Protein AF-0000000083419609 (afdb_homodimer)

pLDDT: mean 78.76, std 19.59, range [23.9, 95.77]

Foldseek 3Di:
DPDCPPPCPPPQDADDPVDQQQAQAALPRRGGDDPPPPWDKAFCPPDCVNQVLCCVQVVDHDDDDPRHYGIHTPVVVVVSVVRSVVVVVVVVVVVVVVVVVVVVVVVVVVVVVVVVVVVVVVVVVVVVVVVVVVVVVVVVVVPPPPDDDPPPPPPDDD/DPDPPPPCPPPQDQDDPVDQQQAQAALPRRGGDDPPPPWDKAFCPPDCVNQVLCCVQVVDHDDDDPRHYRIHTPVVVVVSVVRSVVVVVVVVVVVVVVVVVVVVVVVVVVVVVVVVVVVVVVVVVVVVVVVVVVVVVVVVVVPVPPPDPPPPPPPPDD

Radius of gyration: 49.43 Å; Cα contacts (8 Å, |Δi|>4): 259; chains: 2; bounding box: 40×229×121 Å

Sequence (316 aa):
MSEKEGSRTRRVSFVNSKDFDLTDCCRICKCRATAENGIKLRPLFNGRRLTRIIANTVHIEIKDIQGLPRFLCEKCLNILKTFSIFQVDFRRSEEDFKMTIEARRTSQMDALIEFSSAIEMEKQRENDQKSAALVTNFLKKSKKTKSKPKLQNRELSKMSEKEGSRTRRVSFVNSKDFDLTDCCRICKCRATAENGIKLRPLFNGRRLTRIIANTVHIEIKDIQGLPRFLCEKCLNILKTFSIFQVDFRRSEEDFKMTIEARRTSQMDALIEFSSAIEMEKQRENDQKSAALVTNFLKKSKKTKSKPKLQNRELSK

Structure (mmCIF, N/CA/C/O backbone):
data_AF-0000000083419609-model_v1
#
loop_
_entity.id
_entity.type
_entity.pdbx_description
1 polymer 'ZAD domain-containing protein'
#
loop_
_atom_site.group_PDB
_atom_site.id
_atom_site.type_symbol
_atom_site.label_atom_id
_atom_site.label_alt_id
_atom_site.label_comp_id
_atom_site.label_asym_id
_atom_site.label_entity_id
_atom_site.label_seq_id
_atom_site.pdbx_PDB_ins_code
_atom_site.Cartn_x
_atom_site.Cartn_y
_atom_site.Cartn_z
_atom_site.occupancy
_atom_site.B_iso_or_equiv
_atom_site.auth_seq_id
_atom_site.auth_comp_id
_atom_site.auth_asym_id
_atom_site.auth_atom_id
_atom_site.pdbx_PDB_model_num
ATOM 1 N N . MET A 1 1 ? 2.735 24.125 -37.999 1 24.21 1 MET A N 1
ATOM 2 C CA . MET A 1 1 ? 2.701 24.713 -36.662 1 24.21 1 MET A CA 1
ATOM 3 C C . MET A 1 1 ? 2.042 23.764 -35.667 1 24.21 1 MET A C 1
ATOM 5 O O . MET A 1 1 ? 0.826 23.566 -35.703 1 24.21 1 MET A O 1
ATOM 9 N N . SER A 1 2 ? 2.625 22.628 -35.43 1 32.73 2 SER A N 1
ATOM 10 C CA . SER A 1 2 ? 2.234 21.487 -34.609 1 32.73 2 SER A CA 1
ATOM 11 C C . SER A 1 2 ? 1.944 21.912 -33.173 1 32.73 2 SER A C 1
ATOM 13 O O . SER A 1 2 ? 2.794 22.516 -32.515 1 32.73 2 SER A O 1
ATOM 15 N N . GLU A 1 3 ? 0.675 22.25 -32.791 1 32.47 3 GLU A N 1
ATOM 16 C CA . GLU A 1 3 ? 0.153 22.801 -31.545 1 32.47 3 GLU A CA 1
ATOM 17 C C . GLU A 1 3 ? 0.516 21.917 -30.355 1 32.47 3 GLU A C 1
ATOM 19 O O . GLU A 1 3 ? 0.296 20.705 -30.386 1 32.47 3 GLU A O 1
ATOM 24 N N . LYS A 1 4 ? 1.617 22.246 -29.505 1 32.78 4 LYS A N 1
ATOM 25 C CA . LYS A 1 4 ? 2.107 21.91 -28.172 1 32.78 4 LYS A CA 1
ATOM 26 C C . LYS A 1 4 ? 0.957 21.798 -27.175 1 32.78 4 LYS A C 1
ATOM 28 O O . LYS A 1 4 ? 0.455 22.811 -26.682 1 32.78 4 LYS A O 1
ATOM 33 N N . GLU A 1 5 ? -0.029 21.035 -27.434 1 31.4 5 GLU A N 1
ATOM 34 C CA . GLU A 1 5 ? -0.99 20.845 -26.352 1 31.4 5 GLU A CA 1
ATOM 35 C C . GLU A 1 5 ? -0.282 20.56 -25.03 1 31.4 5 GLU A C 1
ATOM 37 O O . GLU A 1 5 ? 0.221 19.455 -24.814 1 31.4 5 GLU A O 1
ATOM 42 N N . GLY A 1 6 ? 0.629 21.457 -24.56 1 29.81 6 GLY A N 1
ATOM 43 C CA . GLY A 1 6 ? 1.2 21.429 -23.223 1 29.81 6 GLY A CA 1
ATOM 44 C C . GLY A 1 6 ? 0.187 21.084 -22.148 1 29.81 6 GLY A C 1
ATOM 45 O O . GLY A 1 6 ? -0.825 21.772 -21.997 1 29.81 6 GLY A O 1
ATOM 46 N N . SER A 1 7 ? -0.052 19.829 -21.845 1 30.38 7 SER A N 1
ATOM 47 C CA . SER A 1 7 ? -0.784 19.415 -20.652 1 30.38 7 SER A CA 1
ATOM 48 C C . SER A 1 7 ? -0.439 20.297 -19.458 1 30.38 7 SER A C 1
ATOM 50 O O . SER A 1 7 ? 0.711 20.327 -19.013 1 30.38 7 SER A O 1
ATOM 52 N N . ARG A 1 8 ? -0.942 21.46 -19.257 1 32.1 8 ARG A N 1
ATOM 53 C CA . ARG A 1 8 ? -0.852 22.341 -18.097 1 32.1 8 ARG A CA 1
ATOM 54 C C . ARG A 1 8 ? -1.01 21.556 -16.799 1 32.1 8 ARG A C 1
ATOM 56 O O . ARG A 1 8 ? -2.114 21.128 -16.457 1 32.1 8 ARG A O 1
ATOM 63 N N . THR A 1 9 ? -0.124 20.673 -16.407 1 36.12 9 THR A N 1
ATOM 64 C CA . THR A 1 9 ? -0.123 20.162 -15.04 1 36.12 9 THR A CA 1
ATOM 65 C C . THR A 1 9 ? -0.367 21.29 -14.042 1 36.12 9 THR A C 1
ATOM 67 O O . THR A 1 9 ? 0.388 22.263 -13.999 1 36.12 9 THR A O 1
ATOM 70 N N . ARG A 1 10 ? -1.61 21.678 -13.918 1 40.5 10 ARG A N 1
ATOM 71 C CA . ARG A 1 10 ? -1.992 22.634 -12.884 1 40.5 10 ARG A CA 1
ATOM 72 C C . ARG A 1 10 ? -1.152 22.444 -11.626 1 40.5 10 ARG A C 1
ATOM 74 O O . ARG A 1 10 ? -1.018 21.325 -11.125 1 40.5 10 ARG A O 1
ATOM 81 N N . ARG A 1 11 ? -0.281 23.338 -11.425 1 42.1 11 ARG A N 1
ATOM 82 C CA . ARG A 1 11 ? 0.633 23.359 -10.287 1 42.1 11 ARG A CA 1
ATOM 83 C C . ARG A 1 11 ? -0.114 23.113 -8.98 1 42.1 11 ARG A C 1
ATOM 85 O O . ARG A 1 11 ? -0.949 23.924 -8.575 1 42.1 11 ARG A O 1
ATOM 92 N N . VAL A 1 12 ? -0.428 21.984 -8.603 1 46.88 12 VAL A N 1
ATOM 93 C CA . VAL A 1 12 ? -0.908 21.68 -7.259 1 46.88 12 VAL A CA 1
ATOM 94 C C . VAL A 1 12 ? -0.07 22.434 -6.229 1 46.88 12 VAL A C 1
ATOM 96 O O . VAL A 1 12 ? 1.16 22.339 -6.231 1 46.88 12 VAL A O 1
ATOM 99 N N . SER A 1 13 ? -0.566 23.643 -5.834 1 53.81 13 SER A N 1
ATOM 100 C CA . SER A 1 13 ? 0.146 24.352 -4.775 1 53.81 13 SER A CA 1
ATOM 101 C C . SER A 1 13 ? 0.229 23.51 -3.506 1 53.81 13 SER A C 1
ATOM 103 O O . SER A 1 13 ? -0.757 22.893 -3.098 1 53.81 13 SER A O 1
ATOM 105 N N . PHE A 1 14 ? 1.357 23.101 -3.119 1 58.97 14 PHE A N 1
ATOM 106 C CA . PHE A 1 14 ? 1.583 22.436 -1.841 1 58.97 14 PHE A CA 1
ATOM 107 C C . PHE A 1 14 ? 1.64 23.451 -0.706 1 58.97 14 PHE A C 1
ATOM 109 O O . PHE A 1 14 ? 2.137 24.565 -0.886 1 58.97 14 PHE A O 1
ATOM 116 N N . VAL A 1 15 ? 0.739 23.357 0.321 1 55.53 15 VAL A N 1
ATOM 117 C CA . VAL A 1 15 ? 0.568 24.288 1.431 1 55.53 15 VAL A CA 1
ATOM 118 C C . VAL A 1 15 ? 1.9 24.482 2.153 1 55.53 15 VAL A C 1
ATOM 120 O O . VAL A 1 15 ? 2.648 23.523 2.357 1 55.53 15 VAL A O 1
ATOM 123 N N . ASN A 1 16 ? 2.4 25.701 2.087 1 55.12 16 ASN A N 1
ATOM 124 C CA . ASN A 1 16 ? 3.53 26.093 2.923 1 55.12 16 ASN A CA 1
ATOM 125 C C . ASN A 1 16 ? 3.167 26.068 4.405 1 55.12 16 ASN A C 1
ATOM 127 O O . ASN A 1 16 ? 2.02 26.329 4.772 1 55.12 16 ASN A O 1
ATOM 131 N N . SER A 1 17 ? 3.921 25.338 5.275 1 53.86 17 SER A N 1
ATOM 132 C CA . SER A 1 17 ? 3.786 25.13 6.713 1 53.86 17 SER A CA 1
ATOM 133 C C . SER A 1 17 ? 3.363 26.413 7.42 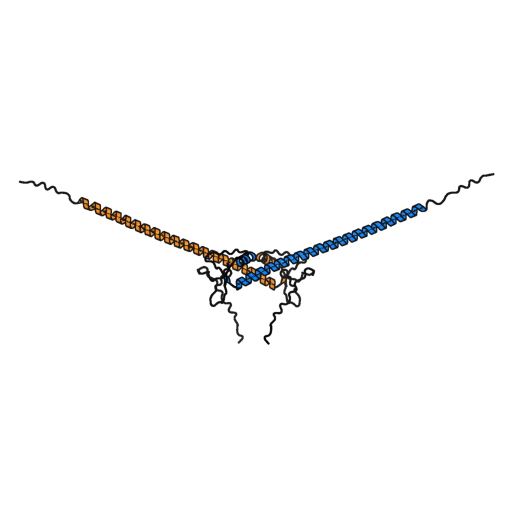1 53.86 17 SER A C 1
ATOM 135 O O . SER A 1 17 ? 2.845 26.369 8.538 1 53.86 17 SER A O 1
ATOM 137 N N . LYS A 1 18 ? 3.673 27.541 6.824 1 55.31 18 LYS A N 1
ATOM 138 C CA . LYS A 1 18 ? 3.375 28.767 7.559 1 55.31 18 LYS A CA 1
ATOM 139 C C . LYS A 1 18 ? 1.915 29.173 7.383 1 55.31 18 LYS A C 1
ATOM 141 O O . LYS A 1 18 ? 1.428 30.075 8.068 1 55.31 18 LYS A O 1
ATOM 146 N N . ASP A 1 19 ? 1.333 28.591 6.315 1 56.88 19 ASP A N 1
ATOM 147 C CA . ASP A 1 19 ? -0.023 29.03 5.999 1 56.88 19 ASP A CA 1
ATOM 148 C C . ASP A 1 19 ? -1.055 28.263 6.824 1 56.88 19 ASP A C 1
ATOM 150 O O . ASP A 1 19 ? -0.989 27.036 6.925 1 56.88 19 ASP A O 1
ATOM 154 N N . PHE A 1 20 ? -1.733 28.937 7.69 1 55.69 20 PHE A N 1
ATOM 155 C CA . PHE A 1 20 ? -2.616 28.59 8.798 1 55.69 20 PHE A CA 1
ATOM 156 C C . PHE A 1 20 ? -3.832 27.818 8.3 1 55.69 20 PHE A C 1
ATOM 158 O O . PHE A 1 20 ? -4.384 26.987 9.023 1 55.69 20 PHE A O 1
ATOM 165 N N . ASP A 1 21 ? -4.327 28.1 7.043 1 68.04 21 ASP A N 1
ATOM 166 C CA . ASP A 1 21 ? -5.63 27.465 6.869 1 68.04 21 ASP A CA 1
ATOM 167 C C . ASP A 1 21 ? -5.507 26.17 6.071 1 68.04 21 ASP A C 1
ATOM 169 O O . ASP A 1 21 ? -5.473 26.194 4.839 1 68.04 21 ASP A O 1
ATOM 173 N N . LEU A 1 22 ? -5.197 25.192 6.774 1 79.13 22 LEU A N 1
ATOM 174 C CA . LEU A 1 22 ? -5.023 23.856 6.214 1 79.13 22 LEU A CA 1
ATOM 175 C C . LEU A 1 22 ? -6.372 23.205 5.93 1 79.13 22 LEU A C 1
ATOM 177 O O . LEU A 1 22 ? -6.435 22.025 5.578 1 79.13 22 LEU A O 1
ATOM 181 N N . THR A 1 23 ? -7.4 24.03 5.941 1 76.36 23 THR A N 1
ATOM 182 C CA . THR A 1 23 ? -8.738 23.45 5.939 1 76.36 23 THR A CA 1
ATOM 183 C C . THR A 1 23 ? -9.156 23.058 4.525 1 76.36 23 THR A C 1
ATOM 185 O O . THR A 1 23 ? -10.073 22.255 4.343 1 76.36 23 THR A O 1
ATOM 188 N N . ASP A 1 24 ? -8.471 23.562 3.499 1 85.17 24 ASP A N 1
ATOM 189 C CA . ASP A 1 24 ? -8.881 23.255 2.132 1 85.17 24 ASP A CA 1
ATOM 190 C C . ASP A 1 24 ? -7.786 22.495 1.387 1 85.17 24 ASP A C 1
ATOM 192 O O . ASP A 1 24 ? -7.566 22.723 0.196 1 85.17 24 ASP A O 1
ATOM 196 N N . CYS A 1 25 ? -7.168 21.752 2.132 1 91.24 25 CYS A N 1
ATOM 197 C CA . CYS A 1 25 ? -6.06 21 1.553 1 91.24 25 CYS A CA 1
ATOM 198 C C . CYS A 1 25 ? -6.286 19.499 1.696 1 91.24 25 CYS A C 1
ATOM 200 O O . CYS A 1 25 ? -7.055 19.062 2.553 1 91.24 25 CYS A O 1
ATOM 202 N N . CYS A 1 26 ? -5.676 18.828 0.847 1 94.67 26 CYS A N 1
ATOM 203 C CA . CYS A 1 26 ? -5.68 17.373 0.937 1 94.67 26 CYS A CA 1
ATOM 204 C C . CYS A 1 26 ? -4.734 16.891 2.031 1 94.67 26 CYS A C 1
ATOM 206 O O . CYS A 1 26 ? -3.579 17.316 2.09 1 94.67 26 CYS A O 1
ATOM 208 N N . ARG A 1 27 ? -5.166 15.953 2.86 1 93.62 27 ARG A N 1
ATOM 209 C CA . ARG A 1 27 ? -4.405 15.411 3.981 1 93.62 27 ARG A CA 1
ATOM 210 C C . ARG A 1 27 ? -3.183 14.64 3.492 1 93.62 27 ARG A C 1
ATOM 212 O O . ARG A 1 27 ? -2.169 14.568 4.189 1 93.62 27 ARG A O 1
ATOM 219 N N . ILE A 1 28 ? -3.212 14.172 2.258 1 93.99 28 ILE A N 1
ATOM 220 C CA . ILE A 1 28 ? -2.191 13.249 1.772 1 93.99 28 ILE A CA 1
ATOM 221 C C . ILE A 1 28 ? -1.159 14.012 0.945 1 93.99 28 ILE A C 1
ATOM 223 O O . ILE A 1 28 ? 0.039 13.958 1.233 1 93.99 28 ILE A O 1
ATOM 227 N N . CYS A 1 29 ? -1.632 14.716 -0.021 1 92.83 29 CYS A N 1
ATOM 228 C CA . CYS A 1 29 ? -0.686 15.312 -0.958 1 92.83 29 CYS A CA 1
ATOM 229 C C . CYS A 1 29 ? -0.49 16.795 -0.666 1 92.83 29 CYS A C 1
ATOM 231 O O . CYS A 1 29 ? 0.321 17.458 -1.315 1 92.83 29 CYS A O 1
ATOM 233 N N . LYS A 1 30 ? -1.265 17.388 0.138 1 91.6 30 LYS A N 1
ATOM 234 C CA . LYS A 1 30 ? -1.146 18.765 0.606 1 91.6 30 LYS A CA 1
ATOM 235 C C . LYS A 1 30 ? -1.556 19.754 -0.482 1 91.6 30 LYS A C 1
ATOM 237 O O . LYS A 1 30 ? -1.257 20.946 -0.39 1 91.6 30 LYS A O 1
ATOM 242 N N . CYS A 1 31 ? -2.191 19.194 -1.508 1 90.83 31 CYS A N 1
ATOM 243 C CA . CYS A 1 31 ? -2.666 20.119 -2.53 1 90.83 31 CYS A CA 1
ATOM 244 C C . CYS A 1 31 ? -3.82 20.965 -2.005 1 90.83 31 CYS A C 1
ATOM 246 O O . CYS A 1 31 ? -4.626 20.493 -1.201 1 90.83 31 CYS A O 1
ATOM 248 N N . ARG A 1 32 ? -3.849 22.137 -2.488 1 89.5 32 ARG A N 1
ATOM 249 C CA . ARG A 1 32 ? -4.92 23.045 -2.09 1 89.5 32 ARG A CA 1
ATOM 250 C C . ARG A 1 32 ? -5.993 23.132 -3.17 1 89.5 32 ARG A C 1
ATOM 252 O O . ARG A 1 32 ? -5.68 23.292 -4.352 1 89.5 32 ARG A O 1
ATOM 259 N N . ALA A 1 33 ? -7.166 22.904 -2.707 1 88.72 33 ALA A N 1
ATOM 260 C CA . ALA A 1 33 ? -8.283 23.078 -3.633 1 88.72 33 ALA A CA 1
ATOM 261 C C . ALA A 1 33 ? -8.639 24.553 -3.792 1 88.72 33 ALA A C 1
ATOM 263 O O . ALA A 1 33 ? -8.779 25.275 -2.802 1 88.72 33 ALA A O 1
ATOM 264 N N . THR A 1 34 ? -8.584 24.973 -4.983 1 84.06 34 THR A N 1
ATOM 265 C CA . THR A 1 34 ? -9.017 26.328 -5.303 1 84.06 34 THR A CA 1
ATOM 266 C C . THR A 1 34 ? -10.159 26.306 -6.314 1 84.06 34 THR A C 1
ATOM 268 O O . THR A 1 34 ? -10.445 25.267 -6.913 1 84.06 34 THR A O 1
ATOM 271 N N . ALA A 1 35 ? -10.916 27.378 -6.356 1 81.96 35 ALA A N 1
ATOM 272 C CA . ALA A 1 35 ? -11.996 27.49 -7.333 1 81.96 35 ALA A CA 1
ATOM 273 C C . ALA A 1 35 ? -11.477 27.268 -8.751 1 81.96 35 ALA A C 1
ATOM 275 O O . ALA A 1 35 ? -12.193 26.739 -9.604 1 81.96 35 ALA A O 1
ATOM 276 N N . GLU A 1 36 ? -10.206 27.436 -9.1 1 87.23 36 GLU A N 1
ATOM 277 C CA . GLU A 1 36 ? -9.638 27.462 -10.444 1 87.23 36 GLU A CA 1
ATOM 278 C C . GLU A 1 36 ? -9.06 26.102 -10.825 1 87.23 36 GLU A C 1
ATOM 280 O O . GLU A 1 36 ? -9.082 25.718 -11.996 1 87.23 36 GLU A O 1
ATOM 285 N N . ASN A 1 37 ? -8.578 25.345 -9.833 1 86.12 37 ASN A N 1
ATOM 286 C CA . ASN A 1 37 ? -7.815 24.159 -10.209 1 86.12 37 ASN A CA 1
ATOM 287 C C . ASN A 1 37 ? -8.714 22.934 -10.346 1 86.12 37 ASN A C 1
ATOM 289 O O . ASN A 1 37 ? -8.279 21.892 -10.838 1 86.12 37 ASN A O 1
ATOM 293 N N . GLY A 1 38 ? -9.991 23.086 -9.882 1 87.85 38 GLY A N 1
ATOM 294 C CA . GLY A 1 38 ? -10.955 22.018 -10.098 1 87.85 38 GLY A CA 1
ATOM 295 C C . GLY A 1 38 ? -10.718 20.812 -9.209 1 87.85 38 GLY A C 1
ATOM 296 O O . GLY A 1 38 ? -11.258 19.733 -9.461 1 87.85 38 GLY A O 1
ATOM 297 N N . ILE A 1 39 ? -9.895 21.011 -8.283 1 90.69 39 ILE A N 1
ATOM 298 C CA . ILE A 1 39 ? -9.636 19.908 -7.364 1 90.69 39 ILE A CA 1
ATOM 299 C C . ILE A 1 39 ? -10.854 19.683 -6.471 1 90.69 39 ILE A C 1
ATOM 301 O O . ILE A 1 39 ? -11.371 20.626 -5.867 1 90.69 39 ILE A O 1
ATOM 305 N N . LYS A 1 40 ? -11.3 18.455 -6.515 1 93.76 40 LYS A N 1
ATOM 306 C CA . LYS A 1 40 ? -12.42 18.07 -5.661 1 93.76 40 LYS A CA 1
ATOM 307 C C . LYS A 1 40 ? -11.929 17.414 -4.373 1 93.76 40 LYS A C 1
ATOM 309 O O . LYS A 1 40 ? -11.103 16.499 -4.412 1 93.76 40 LYS A O 1
ATOM 314 N N . LEU A 1 41 ? -12.423 17.925 -3.279 1 94.05 41 LEU A N 1
ATOM 315 C CA . LEU A 1 41 ? -12.053 17.397 -1.97 1 94.05 41 LEU A CA 1
ATOM 316 C C . LEU A 1 41 ? -13.171 16.534 -1.396 1 94.05 41 LEU A C 1
ATOM 318 O O . LEU A 1 41 ? -14.35 16.87 -1.527 1 94.05 41 LEU A O 1
ATOM 322 N N . ARG A 1 42 ? -12.745 15.395 -0.845 1 94.14 42 ARG A N 1
ATOM 323 C CA . ARG A 1 42 ? -13.665 14.469 -0.192 1 94.14 42 ARG A CA 1
ATOM 324 C C . ARG A 1 42 ? -13.411 14.413 1.31 1 94.14 42 ARG A C 1
ATOM 326 O O . ARG A 1 42 ? -12.26 14.398 1.751 1 94.14 42 ARG A O 1
ATOM 333 N N . PRO A 1 43 ? -14.504 14.399 2.071 1 94.52 43 PRO A N 1
ATOM 334 C CA . PRO A 1 43 ? -14.307 14.353 3.522 1 94.52 43 PRO A CA 1
ATOM 335 C C . PRO A 1 43 ? -13.665 13.049 3.99 1 94.52 43 PRO A C 1
ATOM 337 O O . PRO A 1 43 ? -14.068 11.967 3.555 1 94.52 43 PRO A O 1
ATOM 340 N N . LEU A 1 44 ? -12.715 13.16 4.861 1 94.3 44 LEU A N 1
ATOM 341 C CA . LEU A 1 44 ? -11.935 12.034 5.363 1 94.3 44 LEU A CA 1
ATOM 342 C C . LEU A 1 44 ? -12.65 11.353 6.524 1 94.3 44 LEU A C 1
ATOM 344 O O . LEU A 1 44 ? -12.542 10.137 6.698 1 94.3 44 LEU A O 1
ATOM 348 N N . PHE A 1 45 ? -13.407 12.126 7.249 1 93.95 45 PHE A N 1
ATOM 349 C CA . PHE A 1 45 ? -13.904 11.607 8.518 1 93.95 45 PHE A CA 1
ATOM 350 C C . PHE A 1 45 ? -15.42 11.456 8.484 1 93.95 45 PHE A C 1
ATOM 352 O O . PHE A 1 45 ? -16.078 11.512 9.525 1 93.95 45 PHE A O 1
ATOM 359 N N . ASN A 1 46 ? -15.916 11.432 7.213 1 89.88 46 ASN A N 1
ATOM 360 C CA . ASN A 1 46 ? -17.322 11.067 7.079 1 89.88 46 ASN A CA 1
ATOM 361 C C . ASN A 1 46 ? -17.531 9.566 7.255 1 89.88 46 ASN A C 1
ATOM 363 O O . ASN A 1 46 ? -17.704 8.839 6.275 1 89.88 46 ASN A O 1
ATOM 367 N N . GLY A 1 47 ? -17.383 9.135 8.437 1 85.39 47 GLY A N 1
ATOM 368 C CA . GLY A 1 47 ? -17.346 7.717 8.756 1 85.39 47 GLY A CA 1
ATOM 369 C C . GLY A 1 47 ? -15.939 7.185 8.947 1 85.39 47 GLY A C 1
ATOM 370 O O . GLY A 1 47 ? -14.989 7.96 9.077 1 85.39 47 GLY A O 1
ATOM 371 N N . ARG A 1 48 ? -15.717 5.832 9.079 1 87.98 48 ARG A N 1
ATOM 372 C CA . ARG A 1 48 ? -14.413 5.253 9.386 1 87.98 48 ARG A CA 1
ATOM 373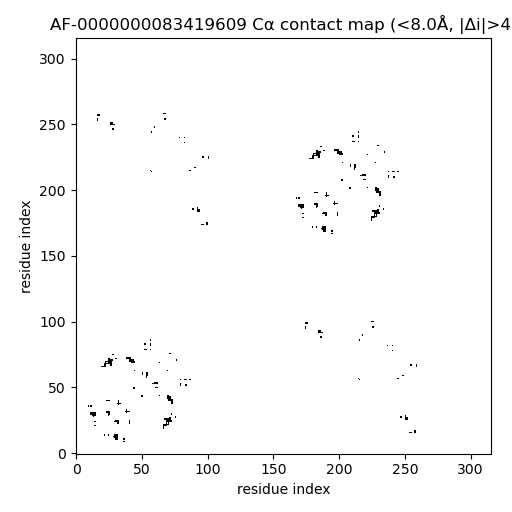 C C . ARG A 1 48 ? -13.871 4.463 8.199 1 87.98 48 ARG A C 1
ATOM 375 O O . ARG A 1 48 ? -12.764 3.925 8.257 1 87.98 48 ARG A O 1
ATOM 382 N N . ARG A 1 49 ? -14.566 4.599 7.141 1 91.75 49 ARG A N 1
ATOM 383 C CA . ARG A 1 49 ? -14.194 3.72 6.038 1 91.75 49 ARG A CA 1
ATOM 384 C C . ARG A 1 49 ? -12.882 4.164 5.402 1 91.75 49 ARG A C 1
ATOM 386 O O . ARG A 1 49 ? -11.974 3.353 5.208 1 91.75 49 ARG A O 1
ATOM 393 N N . LEU A 1 50 ? -12.823 5.423 5.107 1 93.74 50 LEU A N 1
ATOM 394 C CA . LEU A 1 50 ? -11.639 5.926 4.42 1 93.74 50 LEU A CA 1
ATOM 395 C C . LEU A 1 50 ? -10.41 5.836 5.318 1 93.74 50 LEU A C 1
ATOM 397 O O . LEU A 1 50 ? -9.339 5.418 4.872 1 93.74 50 LEU A O 1
ATOM 401 N N . THR A 1 51 ? -10.587 6.201 6.569 1 95.12 51 THR A N 1
ATOM 402 C CA . THR A 1 51 ? -9.453 6.136 7.484 1 95.12 51 THR A CA 1
ATOM 403 C C . THR A 1 51 ? -9.015 4.69 7.701 1 95.12 51 THR A C 1
ATOM 405 O O . THR A 1 51 ? -7.825 4.415 7.871 1 95.12 51 THR A O 1
ATOM 408 N N . ARG A 1 52 ? -9.943 3.768 7.664 1 94.11 52 ARG A N 1
ATOM 409 C CA . ARG A 1 52 ? -9.607 2.353 7.784 1 94.11 52 ARG A CA 1
ATOM 410 C C . ARG A 1 52 ? -8.845 1.865 6.557 1 94.11 52 ARG A C 1
ATOM 412 O O . ARG A 1 52 ? -7.882 1.105 6.679 1 94.11 52 ARG A O 1
ATOM 419 N N . ILE A 1 53 ? -9.303 2.305 5.446 1 92.92 53 ILE A N 1
ATOM 420 C CA . ILE A 1 53 ? -8.616 1.935 4.213 1 92.92 53 ILE A CA 1
ATOM 421 C C . ILE A 1 53 ? -7.171 2.428 4.261 1 92.92 53 ILE A C 1
ATOM 423 O O . ILE A 1 53 ? -6.245 1.688 3.921 1 92.92 53 ILE A O 1
ATOM 427 N N . ILE A 1 54 ? -6.979 3.632 4.687 1 95.47 54 ILE A N 1
ATOM 428 C CA . ILE A 1 54 ? -5.642 4.207 4.793 1 95.47 54 ILE A CA 1
ATOM 429 C C . ILE A 1 54 ? -4.806 3.391 5.777 1 95.47 54 ILE A C 1
ATOM 431 O O . ILE A 1 54 ? -3.684 2.988 5.464 1 95.47 54 ILE A O 1
ATOM 435 N N . ALA A 1 55 ? -5.404 3.103 6.927 1 94.17 55 ALA A N 1
ATOM 436 C CA . ALA A 1 55 ? -4.691 2.356 7.96 1 94.17 55 ALA A CA 1
ATOM 437 C C . ALA A 1 55 ? -4.313 0.962 7.466 1 94.17 55 ALA A C 1
ATOM 439 O O . ALA A 1 55 ? -3.209 0.481 7.73 1 94.17 55 ALA A O 1
ATOM 440 N N . ASN A 1 56 ? -5.137 0.367 6.729 1 90.7 56 ASN A N 1
ATOM 441 C CA . ASN A 1 56 ? -4.917 -1.001 6.271 1 90.7 56 ASN A CA 1
ATOM 442 C C . ASN A 1 56 ? -3.964 -1.047 5.079 1 90.7 56 ASN A C 1
ATOM 444 O O . ASN A 1 56 ? -3.249 -2.032 4.889 1 90.7 56 ASN A O 1
ATOM 448 N N . THR A 1 57 ? -3.95 0.001 4.359 1 90.5 57 THR A N 1
ATOM 449 C CA . THR A 1 57 ? -3.206 -0.019 3.104 1 90.5 57 THR A CA 1
ATOM 450 C C . THR A 1 57 ? -1.825 0.604 3.284 1 90.5 57 THR A C 1
ATOM 452 O O . THR A 1 57 ? -0.833 0.088 2.764 1 90.5 57 THR A O 1
ATOM 455 N N . VAL A 1 58 ? -1.808 1.716 4.006 1 92.86 58 VAL A N 1
ATOM 456 C CA . VAL A 1 58 ? -0.557 2.462 4.099 1 92.86 58 VAL A CA 1
ATOM 457 C C . VAL A 1 58 ? -0.012 2.381 5.523 1 92.86 58 VAL A C 1
ATOM 459 O O . VAL A 1 58 ? 1.085 2.87 5.803 1 92.86 58 VAL A O 1
ATOM 462 N N . HIS A 1 59 ? -0.698 1.828 6.45 1 92.22 59 HIS A N 1
ATOM 463 C CA . HIS A 1 59 ? -0.289 1.625 7.836 1 92.22 59 HIS A CA 1
ATOM 464 C C . HIS A 1 59 ? -0.031 2.956 8.534 1 92.22 59 HIS A C 1
ATOM 466 O O . HIS A 1 59 ? 0.977 3.113 9.228 1 92.22 59 HIS A O 1
ATOM 472 N N . ILE A 1 60 ? -0.893 3.864 8.239 1 93.38 60 ILE A N 1
ATOM 473 C CA . ILE A 1 60 ? -0.89 5.15 8.928 1 93.38 60 ILE A CA 1
ATOM 474 C C . ILE A 1 60 ? -2.254 5.394 9.57 1 93.38 60 ILE A C 1
ATOM 476 O O . ILE A 1 60 ? -3.288 5.272 8.91 1 93.38 60 ILE A O 1
ATOM 480 N N . GLU A 1 61 ? -2.24 5.706 10.791 1 93.19 61 GLU A N 1
ATOM 481 C CA . GLU A 1 61 ? -3.476 6.064 11.481 1 93.19 61 GLU A CA 1
ATOM 482 C C . GLU A 1 61 ? -3.724 7.568 11.424 1 93.19 61 GLU A C 1
ATOM 484 O O . GLU A 1 61 ? -2.93 8.354 11.946 1 93.19 61 GLU A O 1
ATOM 489 N N . ILE A 1 62 ? -4.782 7.87 10.789 1 93.19 62 ILE A N 1
ATOM 490 C CA . ILE A 1 62 ? -5.129 9.281 10.657 1 93.19 62 ILE A CA 1
ATOM 491 C C . ILE A 1 62 ? -6.107 9.677 11.761 1 93.19 62 ILE A C 1
ATOM 493 O O . ILE A 1 62 ? -7.108 8.992 11.986 1 93.19 62 ILE A O 1
ATOM 497 N N . LYS A 1 63 ? -5.749 10.718 12.462 1 90.76 63 LYS A N 1
ATOM 498 C CA . LYS A 1 63 ? -6.603 11.247 13.521 1 90.76 63 LYS A CA 1
ATOM 499 C C . LYS A 1 63 ? -7.219 12.582 13.115 1 90.76 63 LYS A C 1
ATOM 501 O O . LYS A 1 63 ? -6.632 13.33 12.33 1 90.76 63 LYS A O 1
ATOM 506 N N . ASP A 1 64 ? -8.461 12.762 13.64 1 91.93 64 ASP A N 1
ATOM 507 C CA . ASP A 1 64 ? -9.136 14.036 13.413 1 91.93 64 ASP A CA 1
ATOM 508 C C . ASP A 1 64 ? -8.669 15.091 14.413 1 91.93 64 ASP A C 1
ATOM 510 O O . ASP A 1 64 ? -9.313 15.308 15.441 1 91.93 64 ASP A O 1
ATOM 514 N N . ILE A 1 65 ? -7.606 15.712 14.088 1 88.28 65 ILE A N 1
ATOM 515 C CA . ILE A 1 65 ? -7.015 16.734 14.944 1 88.28 65 ILE A CA 1
ATOM 516 C C . ILE A 1 65 ? -7.362 18.121 14.406 1 88.28 65 ILE A C 1
ATOM 518 O O . ILE A 1 65 ? -7.248 18.374 13.205 1 88.28 65 ILE A O 1
ATOM 522 N N . GLN A 1 66 ? -7.865 18.988 15.298 1 86.92 66 GLN A N 1
ATOM 523 C CA . GLN A 1 66 ? -8.199 20.35 14.898 1 86.92 66 GLN A CA 1
ATOM 524 C C . GLN A 1 66 ? -7.003 21.042 14.248 1 86.92 66 GLN A C 1
ATOM 526 O O . GLN A 1 66 ? -5.878 20.942 14.742 1 86.92 66 GLN A O 1
ATOM 531 N N . GLY A 1 67 ? -7.248 21.691 13.047 1 85.22 67 GLY A N 1
ATOM 532 C CA . GLY A 1 67 ? -6.195 22.42 12.357 1 85.22 67 GLY A CA 1
ATOM 533 C C . GLY A 1 67 ? -5.575 21.636 11.216 1 85.22 67 GLY A C 1
ATOM 534 O O . GLY A 1 67 ? -4.886 22.206 10.367 1 85.22 67 GLY A O 1
ATOM 535 N N . LEU A 1 68 ? -5.811 20.376 11.292 1 89.54 68 LEU A N 1
ATOM 536 C CA . LEU A 1 68 ? -5.289 19.557 10.204 1 89.54 68 LEU A CA 1
ATOM 537 C C . LEU A 1 68 ? -6.343 19.358 9.12 1 89.54 68 LEU A C 1
ATOM 539 O O . LEU A 1 68 ? -7.543 19.398 9.4 1 89.54 68 LEU A O 1
ATOM 543 N N . PRO A 1 69 ? -5.813 19.081 7.931 1 92.55 69 PRO A N 1
ATOM 544 C CA . PRO A 1 69 ? -6.783 18.864 6.855 1 92.55 69 PRO A CA 1
ATOM 545 C C . PRO A 1 69 ? -7.715 17.685 7.131 1 92.55 69 PRO A C 1
ATOM 547 O O . PRO A 1 69 ? -7.279 16.66 7.66 1 92.55 69 PRO A O 1
ATOM 550 N N . ARG A 1 70 ? -8.932 17.897 6.711 1 93.87 70 ARG A N 1
ATOM 551 C CA . ARG A 1 70 ? -9.95 16.883 6.964 1 93.87 70 ARG A CA 1
ATOM 552 C C . ARG A 1 70 ? -10.484 16.305 5.658 1 93.87 70 ARG A C 1
ATOM 554 O O . ARG A 1 70 ? -11.557 15.699 5.634 1 93.87 70 ARG A O 1
ATOM 561 N N . PHE A 1 71 ? -9.695 16.599 4.581 1 94.5 71 PHE A N 1
ATOM 562 C CA . PHE A 1 71 ? -10.179 16.21 3.261 1 94.5 71 PHE A CA 1
ATOM 563 C C . PHE A 1 71 ? -9.095 15.475 2.482 1 94.5 71 PHE A C 1
ATOM 565 O O . PHE A 1 71 ? -7.912 15.567 2.817 1 94.5 71 PHE A O 1
ATOM 572 N N . LEU A 1 72 ? -9.515 14.706 1.557 1 94.89 72 LEU A N 1
ATOM 573 C CA . LEU A 1 72 ? -8.682 14.05 0.555 1 94.89 72 LEU A CA 1
ATOM 574 C C . LEU A 1 72 ? -9.088 14.475 -0.853 1 94.89 72 LEU A C 1
ATOM 576 O O . LEU A 1 72 ? -10.279 14.581 -1.154 1 94.89 72 LEU A O 1
ATOM 580 N N . CYS A 1 73 ? -8.11 14.78 -1.648 1 95.11 73 CYS A N 1
ATOM 581 C CA . CYS A 1 73 ? -8.46 15.086 -3.031 1 95.11 73 CYS A CA 1
ATOM 582 C C . CYS A 1 73 ? -8.843 13.82 -3.789 1 95.11 73 CYS A C 1
ATOM 584 O O . CYS A 1 73 ? -8.507 12.712 -3.366 1 95.11 73 CYS A O 1
ATOM 586 N N . GLU A 1 74 ? -9.462 13.96 -4.878 1 95.27 74 GLU A N 1
ATOM 587 C CA . GLU A 1 74 ? -9.958 12.83 -5.658 1 95.27 74 GLU A CA 1
ATOM 588 C C . GLU A 1 74 ? -8.807 11.999 -6.218 1 95.27 74 GLU A C 1
ATOM 590 O O . GLU A 1 74 ? -8.91 10.775 -6.319 1 95.27 74 GLU A O 1
ATOM 595 N N . LYS A 1 75 ? -7.778 12.654 -6.576 1 94.81 75 LYS A N 1
ATOM 596 C CA . LYS A 1 75 ? -6.617 11.936 -7.094 1 94.81 75 LYS A CA 1
ATOM 597 C C . LYS A 1 75 ? -6.055 10.974 -6.051 1 94.81 75 LYS A C 1
ATOM 599 O O . LYS A 1 75 ? -5.814 9.802 -6.346 1 94.81 75 LYS A O 1
ATOM 604 N N . CYS A 1 76 ? -5.855 11.459 -4.831 1 95.77 76 CYS A N 1
ATOM 605 C CA . CYS A 1 76 ? -5.331 10.622 -3.757 1 95.77 76 CYS A CA 1
ATOM 606 C C . CYS A 1 76 ? -6.315 9.513 -3.401 1 95.77 76 CYS A C 1
ATOM 608 O O . CYS A 1 76 ? -5.908 8.388 -3.108 1 95.77 76 CYS A O 1
ATOM 610 N N . LEU A 1 77 ? -7.532 9.853 -3.455 1 95.53 77 LEU A N 1
ATOM 611 C CA . LEU A 1 77 ? -8.553 8.845 -3.19 1 95.53 77 LEU A CA 1
ATOM 612 C C . LEU A 1 77 ? -8.473 7.709 -4.205 1 95.53 77 LEU A C 1
ATOM 614 O O . LEU A 1 77 ? -8.55 6.535 -3.836 1 95.53 77 LEU A O 1
ATOM 618 N N . ASN A 1 78 ? -8.313 8.065 -5.401 1 95.16 78 ASN A N 1
ATOM 619 C CA . ASN A 1 78 ? -8.243 7.062 -6.458 1 95.16 78 ASN A CA 1
ATOM 620 C C . ASN A 1 78 ? -7.012 6.173 -6.308 1 95.16 78 ASN A C 1
ATOM 622 O O . ASN A 1 78 ? -7.084 4.963 -6.525 1 95.16 78 ASN A O 1
ATOM 626 N N . ILE A 1 79 ? -5.968 6.767 -5.947 1 95.67 79 ILE A N 1
ATOM 627 C CA . ILE A 1 79 ? -4.743 6.004 -5.738 1 95.67 79 ILE A CA 1
ATOM 628 C C . ILE A 1 79 ? -4.936 5.022 -4.584 1 95.67 79 ILE A C 1
ATOM 630 O O . ILE A 1 79 ? -4.562 3.852 -4.687 1 95.67 79 ILE A O 1
ATOM 634 N N . LEU A 1 80 ? -5.571 5.451 -3.503 1 94.93 80 LEU A N 1
ATOM 635 C CA . LEU A 1 80 ? -5.822 4.607 -2.34 1 94.93 80 LEU A CA 1
ATOM 636 C C . LEU A 1 80 ? -6.701 3.417 -2.71 1 94.93 80 LEU A C 1
ATOM 638 O O . LEU A 1 80 ? -6.424 2.285 -2.307 1 94.93 80 LEU A O 1
ATOM 642 N N . LYS A 1 81 ? -7.653 3.716 -3.479 1 93.97 81 LYS A N 1
ATOM 643 C CA . LYS A 1 81 ? -8.565 2.658 -3.905 1 93.97 81 LYS A CA 1
ATOM 644 C C . LYS A 1 81 ? -7.844 1.623 -4.763 1 93.97 81 LYS A C 1
ATOM 646 O O . LYS A 1 81 ? -7.987 0.418 -4.543 1 93.97 81 LYS A O 1
ATOM 651 N N . THR A 1 82 ? -7.113 2.115 -5.72 1 94.87 82 THR A N 1
ATOM 652 C CA . THR A 1 82 ? -6.347 1.233 -6.593 1 94.87 82 THR A CA 1
ATOM 653 C C . THR A 1 82 ? -5.379 0.376 -5.782 1 94.87 82 THR A C 1
ATOM 655 O O . THR A 1 82 ? -5.251 -0.826 -6.025 1 94.87 82 THR A O 1
ATOM 658 N N . PHE A 1 83 ? -4.755 1.015 -4.873 1 95.4 83 PHE A N 1
ATOM 659 C CA . PHE A 1 83 ? -3.778 0.335 -4.03 1 95.4 83 PHE A CA 1
ATOM 660 C C . PHE A 1 83 ? -4.445 -0.753 -3.198 1 95.4 83 PHE A C 1
ATOM 662 O O . PHE A 1 83 ? -3.934 -1.871 -3.105 1 95.4 83 PHE A O 1
ATOM 669 N N . SER A 1 84 ? -5.524 -0.453 -2.627 1 94.21 84 SER A N 1
ATOM 670 C CA . SER A 1 84 ? -6.236 -1.41 -1.785 1 94.21 84 SER A CA 1
ATOM 671 C C . SER A 1 84 ? -6.655 -2.641 -2.58 1 94.21 84 SER A C 1
ATOM 673 O O . SER A 1 84 ? -6.494 -3.772 -2.115 1 94.21 84 SER A O 1
ATOM 675 N N . ILE A 1 85 ? -7.121 -2.437 -3.735 1 94.48 85 ILE A N 1
ATOM 676 C CA . ILE A 1 85 ? -7.543 -3.535 -4.598 1 94.48 85 ILE A CA 1
ATOM 677 C C . ILE A 1 85 ? -6.328 -4.363 -5.011 1 94.48 85 ILE A C 1
ATOM 679 O O . ILE A 1 85 ? -6.363 -5.595 -4.962 1 94.48 85 ILE A O 1
ATOM 683 N N . PHE A 1 86 ? -5.342 -3.678 -5.362 1 95.44 86 PHE A N 1
ATOM 684 C CA . PHE A 1 86 ? -4.101 -4.319 -5.779 1 95.44 86 PHE A CA 1
ATOM 685 C C . PHE A 1 86 ? -3.562 -5.224 -4.676 1 95.44 86 PHE A C 1
ATOM 687 O O . PHE A 1 86 ? -3.135 -6.349 -4.943 1 95.44 86 PHE A O 1
ATOM 694 N N . GLN A 1 87 ? -3.555 -4.729 -3.522 1 94.5 87 GLN A N 1
ATOM 695 C CA . GLN A 1 87 ? -3.048 -5.494 -2.388 1 94.5 87 GLN A CA 1
ATOM 696 C C . GLN A 1 87 ? -3.858 -6.771 -2.179 1 94.5 87 GLN A C 1
ATOM 698 O O . GLN A 1 87 ? -3.29 -7.844 -1.964 1 94.5 87 GLN A O 1
ATOM 703 N N . VAL A 1 88 ? -5.119 -6.671 -2.24 1 93.27 88 VAL A N 1
ATOM 704 C CA . VAL A 1 88 ? -6.002 -7.816 -2.048 1 93.27 88 VAL A CA 1
ATOM 705 C C . VAL A 1 88 ? -5.789 -8.827 -3.172 1 93.27 88 VAL A C 1
ATOM 707 O O . VAL A 1 88 ? -5.67 -10.029 -2.92 1 93.27 88 VAL A O 1
ATOM 710 N N . ASP A 1 89 ? -5.675 -8.319 -4.397 1 93.65 89 ASP A N 1
ATOM 711 C CA . ASP A 1 89 ? -5.454 -9.186 -5.551 1 93.65 89 ASP A CA 1
ATOM 712 C C . ASP A 1 89 ? -4.124 -9.928 -5.432 1 93.65 89 ASP A C 1
ATOM 714 O O . ASP A 1 89 ? -4.037 -11.112 -5.766 1 93.65 89 ASP A O 1
ATOM 718 N N . PHE A 1 90 ? -3.195 -9.247 -4.986 1 95.21 90 PHE A N 1
ATOM 719 C CA . PHE A 1 90 ? -1.881 -9.865 -4.859 1 95.21 90 PHE A CA 1
ATOM 720 C C . PHE A 1 90 ? -1.9 -10.967 -3.806 1 95.21 90 PHE A C 1
ATOM 722 O O . PHE A 1 90 ? -1.349 -12.049 -4.022 1 95.21 90 PHE A O 1
ATOM 729 N N . ARG A 1 91 ? -2.501 -10.687 -2.686 1 94.54 91 ARG A N 1
ATOM 730 C CA . ARG A 1 91 ? -2.608 -11.699 -1.64 1 94.54 91 ARG A CA 1
ATOM 731 C C . ARG A 1 91 ? -3.33 -12.941 -2.152 1 94.54 91 ARG A C 1
ATOM 733 O O . ARG A 1 91 ? -2.914 -14.067 -1.871 1 94.54 91 ARG A O 1
ATOM 740 N N . ARG A 1 92 ? -4.314 -12.682 -2.909 1 94.06 92 ARG A N 1
ATOM 741 C CA . ARG A 1 92 ? -5.065 -13.793 -3.484 1 94.06 92 ARG A CA 1
ATOM 742 C C . ARG A 1 92 ? -4.209 -14.581 -4.469 1 94.06 92 ARG A C 1
ATOM 744 O O . ARG A 1 92 ? -4.223 -15.814 -4.463 1 94.06 92 ARG A O 1
ATOM 751 N N . SER A 1 93 ? -3.532 -13.841 -5.291 1 93.52 93 SER A N 1
ATOM 752 C CA . SER A 1 93 ? -2.648 -14.494 -6.252 1 93.52 93 SER A CA 1
ATOM 753 C C . SER A 1 93 ? -1.599 -15.347 -5.547 1 93.52 93 SER A C 1
ATOM 755 O O . SER A 1 93 ? -1.364 -16.494 -5.931 1 93.52 93 SER A O 1
ATOM 757 N N . GLU A 1 94 ? -0.998 -14.828 -4.524 1 92.68 94 GLU A N 1
ATOM 758 C CA . GLU A 1 94 ? 0.011 -15.555 -3.758 1 92.68 94 GLU A CA 1
ATOM 759 C C . GLU A 1 94 ? -0.575 -16.818 -3.133 1 92.68 94 GLU A C 1
ATOM 761 O O . GLU A 1 94 ? 0.052 -17.878 -3.16 1 92.68 94 GLU A O 1
ATOM 766 N N . GLU A 1 95 ? -1.716 -16.681 -2.63 1 92.16 95 GLU A N 1
ATOM 767 C CA . GLU A 1 95 ? -2.384 -17.84 -2.044 1 92.16 95 GLU A CA 1
ATOM 768 C C . GLU A 1 95 ? -2.679 -18.899 -3.102 1 92.16 95 GLU A C 1
ATOM 770 O O . GLU A 1 95 ? -2.464 -20.091 -2.871 1 92.16 95 GLU A O 1
ATOM 775 N N . ASP A 1 96 ? -3.119 -18.482 -4.223 1 91.49 96 ASP A N 1
ATOM 776 C CA . ASP A 1 96 ? -3.415 -19.396 -5.322 1 91.49 96 ASP A CA 1
ATOM 777 C C . ASP A 1 96 ? -2.163 -20.15 -5.763 1 91.49 96 ASP A C 1
ATOM 779 O O . ASP A 1 96 ? -2.213 -21.357 -6.008 1 91.49 96 ASP A O 1
ATOM 783 N N . PHE A 1 97 ? -1.09 -19.446 -5.912 1 90.4 97 PHE A N 1
ATOM 784 C CA . PHE A 1 97 ? 0.162 -20.068 -6.326 1 90.4 97 PHE A CA 1
ATOM 785 C C . PHE A 1 97 ? 0.64 -21.07 -5.282 1 90.4 97 PHE A C 1
ATOM 787 O O . PHE A 1 97 ? 1.102 -22.16 -5.626 1 90.4 97 PHE A O 1
ATOM 794 N N . LYS A 1 98 ? 0.497 -20.751 -4.038 1 87.18 98 LYS A N 1
ATOM 795 C CA . LYS A 1 98 ? 0.899 -21.657 -2.966 1 87.18 98 LYS A CA 1
ATOM 796 C C . LYS A 1 98 ? 0.06 -22.932 -2.981 1 87.18 98 LYS A C 1
ATOM 798 O O . LYS A 1 98 ? 0.593 -24.034 -2.834 1 87.18 98 LYS A O 1
ATOM 803 N N . MET A 1 99 ? -1.155 -22.739 -3.203 1 88.54 99 MET A N 1
ATOM 804 C CA . MET A 1 99 ? -2.056 -23.887 -3.265 1 88.54 99 MET A CA 1
ATOM 805 C C . MET A 1 99 ? -1.716 -24.78 -4.454 1 88.54 99 MET A C 1
ATOM 807 O O . MET A 1 99 ? -1.766 -26.007 -4.347 1 88.54 99 MET A O 1
ATOM 811 N N . THR A 1 100 ? -1.392 -24.178 -5.525 1 85.06 100 THR A N 1
ATOM 812 C CA . THR A 1 100 ? -1.032 -24.916 -6.73 1 85.06 100 THR A CA 1
ATOM 813 C C . THR A 1 100 ? 0.232 -25.741 -6.502 1 85.06 100 THR A C 1
ATOM 815 O O . THR A 1 100 ? 0.292 -26.913 -6.882 1 85.06 100 THR A O 1
ATOM 818 N N . ILE A 1 101 ? 1.181 -25.155 -5.86 1 84.95 101 ILE A N 1
ATOM 819 C CA . ILE A 1 101 ? 2.441 -25.85 -5.617 1 84.95 101 ILE A CA 1
ATOM 820 C C . ILE A 1 101 ? 2.218 -26.991 -4.626 1 84.95 101 ILE A C 1
ATOM 822 O O . ILE A 1 101 ? 2.783 -28.076 -4.781 1 84.95 101 ILE A O 1
ATOM 826 N N . GLU A 1 102 ? 1.413 -26.745 -3.676 1 85.71 102 GLU A N 1
ATOM 827 C CA . GLU A 1 102 ? 1.106 -27.78 -2.694 1 85.71 102 GLU A CA 1
ATOM 828 C C . GLU A 1 102 ? 0.362 -28.948 -3.336 1 85.71 102 GLU A C 1
ATOM 830 O O . GLU A 1 102 ? 0.643 -30.11 -3.036 1 85.71 102 GLU A O 1
ATOM 835 N N . ALA A 1 103 ? -0.537 -28.621 -4.171 1 84.59 103 ALA A N 1
ATOM 836 C CA . ALA A 1 103 ? -1.279 -29.657 -4.886 1 84.59 103 ALA A CA 1
ATOM 837 C C . ALA A 1 103 ? -0.349 -30.489 -5.764 1 84.59 103 ALA A C 1
ATOM 839 O O . ALA A 1 103 ? -0.497 -31.711 -5.852 1 84.59 103 ALA A O 1
ATOM 840 N N . ARG A 1 104 ? 0.593 -29.867 -6.336 1 82.07 104 ARG A N 1
ATOM 841 C CA . ARG A 1 104 ? 1.561 -30.56 -7.181 1 82.07 104 ARG A CA 1
ATOM 842 C C . ARG A 1 104 ? 2.451 -31.48 -6.352 1 82.07 104 ARG A C 1
ATOM 844 O O . ARG A 1 104 ? 2.746 -32.603 -6.764 1 82.07 104 ARG A O 1
ATOM 851 N N . ARG A 1 105 ? 2.804 -31 -5.262 1 83.38 105 ARG A N 1
ATOM 852 C CA . ARG A 1 105 ? 3.652 -31.807 -4.391 1 83.38 105 ARG A CA 1
ATOM 853 C C . ARG A 1 105 ? 2.907 -33.039 -3.889 1 83.38 105 ARG A C 1
ATOM 855 O O . ARG A 1 105 ? 3.465 -34.137 -3.852 1 83.38 105 ARG A O 1
ATOM 862 N N . THR A 1 106 ? 1.695 -32.839 -3.587 1 85.57 106 THR A N 1
ATOM 863 C CA . THR A 1 106 ? 0.883 -33.941 -3.082 1 85.57 106 THR A CA 1
ATOM 864 C C . THR A 1 106 ? 0.601 -34.954 -4.188 1 85.57 106 THR A C 1
ATOM 866 O O . THR A 1 106 ? 0.671 -36.164 -3.96 1 85.57 106 THR A O 1
ATOM 869 N N . SER A 1 107 ? 0.371 -34.412 -5.335 1 83.45 107 SER A N 1
ATOM 870 C CA . SER A 1 107 ? 0.106 -35.308 -6.456 1 83.45 107 SER A CA 1
ATOM 871 C C . SER A 1 107 ? 1.333 -36.148 -6.794 1 83.45 107 SER A C 1
ATOM 873 O O . SER A 1 107 ? 1.212 -37.334 -7.108 1 83.45 107 SER A O 1
ATOM 875 N N . GLN A 1 108 ? 2.439 -35.519 -6.757 1 79.67 108 GLN A N 1
ATOM 876 C CA . GLN A 1 108 ? 3.682 -36.234 -7.027 1 79.67 108 GLN A CA 1
ATOM 877 C C . GLN A 1 108 ? 3.946 -37.298 -5.966 1 79.67 108 GLN A C 1
ATOM 879 O O . GLN A 1 108 ? 4.339 -38.421 -6.289 1 79.67 108 GLN A O 1
ATOM 884 N N . MET A 1 109 ? 3.666 -36.955 -4.77 1 84.85 109 MET A N 1
ATOM 885 C CA . MET A 1 109 ? 3.843 -37.917 -3.686 1 84.85 109 MET A CA 1
ATOM 886 C C . MET A 1 109 ? 2.872 -39.084 -3.829 1 84.85 109 MET A C 1
ATOM 888 O O . MET A 1 109 ? 3.247 -40.239 -3.618 1 84.85 109 MET A O 1
ATOM 892 N N . ASP A 1 110 ? 1.708 -38.746 -4.202 1 84.92 110 ASP A N 1
ATOM 893 C CA . ASP A 1 110 ? 0.709 -39.788 -4.421 1 84.92 110 ASP A CA 1
ATOM 894 C C . ASP A 1 110 ? 1.13 -40.721 -5.554 1 84.92 110 ASP A C 1
ATOM 896 O O . ASP A 1 110 ? 0.986 -41.941 -5.446 1 84.92 110 ASP A O 1
ATOM 900 N N . ALA A 1 111 ? 1.699 -40.097 -6.578 1 83.09 111 ALA A N 1
ATOM 901 C CA . ALA A 1 111 ? 2.158 -40.893 -7.713 1 83.09 111 ALA A CA 1
ATOM 902 C C . ALA A 1 111 ? 3.33 -41.787 -7.317 1 83.09 111 ALA A C 1
ATOM 904 O O . ALA A 1 111 ? 3.409 -42.942 -7.741 1 83.09 111 ALA A O 1
ATOM 905 N N . LEU A 1 112 ? 4.135 -41.307 -6.432 1 87.17 112 LEU A N 1
ATOM 906 C CA . LEU A 1 112 ? 5.281 -42.075 -5.958 1 87.17 112 LEU A CA 1
ATOM 907 C C . LEU A 1 112 ? 4.833 -43.211 -5.044 1 87.17 112 LEU A C 1
ATOM 909 O O . LEU A 1 112 ? 5.372 -44.318 -5.113 1 87.17 112 LEU A O 1
ATOM 913 N N . ILE A 1 113 ? 3.823 -42.926 -4.272 1 88.49 113 ILE A N 1
ATOM 914 C CA . ILE A 1 113 ? 3.271 -43.949 -3.39 1 88.49 113 ILE A CA 1
ATOM 915 C C . ILE A 1 113 ? 2.608 -45.044 -4.222 1 88.49 113 ILE A C 1
ATOM 917 O O . ILE A 1 113 ? 2.79 -46.234 -3.953 1 88.49 113 ILE A O 1
ATOM 921 N N . GLU A 1 114 ? 1.943 -44.598 -5.231 1 86.97 114 GLU A N 1
ATOM 922 C CA . GLU A 1 114 ? 1.291 -45.558 -6.116 1 86.97 114 GLU A CA 1
ATOM 923 C C . GLU A 1 114 ? 2.318 -46.402 -6.866 1 86.97 114 GLU A C 1
ATOM 925 O O . GLU A 1 114 ? 2.148 -47.614 -7.009 1 86.97 114 GLU A O 1
ATOM 930 N N . PHE A 1 115 ? 3.389 -45.798 -7.274 1 86.06 115 PHE A N 1
ATOM 931 C CA . PHE A 1 115 ? 4.462 -46.499 -7.971 1 86.06 115 PHE A CA 1
ATOM 932 C C . PHE A 1 115 ? 5.153 -47.49 -7.042 1 86.06 115 PHE A C 1
ATOM 934 O O . PHE A 1 115 ? 5.394 -48.638 -7.421 1 86.06 115 PHE A O 1
ATOM 941 N N . SER A 1 116 ? 5.425 -47.058 -5.851 1 89.14 116 SER A N 1
ATOM 942 C CA . SER A 1 116 ? 6.07 -47.915 -4.862 1 89.14 116 SER A CA 1
ATOM 943 C C . SER A 1 116 ? 5.191 -49.109 -4.507 1 89.14 116 SER A C 1
ATOM 945 O O . SER A 1 116 ? 5.684 -50.232 -4.376 1 89.14 116 SER A O 1
ATOM 947 N N . SER A 1 117 ? 3.912 -48.868 -4.398 1 88.76 117 SER A N 1
ATOM 948 C CA . SER A 1 117 ? 2.972 -49.941 -4.091 1 88.76 117 SER A CA 1
ATOM 949 C C . SER A 1 117 ? 2.889 -50.948 -5.233 1 88.76 117 SER A C 1
ATOM 951 O O . SER A 1 117 ? 2.797 -52.155 -4.998 1 88.76 117 SER A O 1
ATOM 953 N N . ALA A 1 118 ? 3.014 -50.403 -6.493 1 87.84 118 ALA A N 1
ATOM 954 C CA . ALA A 1 118 ? 2.973 -51.27 -7.668 1 87.84 118 ALA A CA 1
ATOM 955 C C . ALA A 1 118 ? 4.217 -52.15 -7.744 1 87.84 118 ALA A C 1
ATOM 957 O O . ALA A 1 118 ? 4.128 -53.335 -8.075 1 87.84 118 ALA A O 1
ATOM 958 N N . ILE A 1 119 ? 5.333 -51.528 -7.329 1 88.04 119 ILE A N 1
ATOM 959 C CA . ILE A 1 119 ? 6.586 -52.275 -7.324 1 88.04 119 ILE A CA 1
ATOM 960 C C . ILE A 1 119 ? 6.546 -53.343 -6.234 1 88.04 119 ILE A C 1
ATOM 962 O O . ILE A 1 119 ? 6.954 -54.485 -6.459 1 88.04 119 ILE A O 1
ATOM 966 N N . GLU A 1 120 ? 6.026 -53.047 -5.076 1 88.58 120 GLU A N 1
ATOM 967 C CA . GLU A 1 120 ? 5.925 -53.99 -3.967 1 88.58 120 GLU A CA 1
ATOM 968 C C . GLU A 1 120 ? 4.965 -55.13 -4.298 1 88.58 120 GLU A C 1
ATOM 970 O O . GLU A 1 120 ? 5.236 -56.289 -3.977 1 88.58 120 GLU A O 1
ATOM 975 N N . MET A 1 121 ? 3.948 -54.884 -4.976 1 88.32 121 MET A N 1
ATOM 976 C CA . MET A 1 121 ? 2.978 -55.901 -5.369 1 88.32 121 MET A CA 1
ATOM 977 C C . MET A 1 121 ? 3.57 -56.844 -6.412 1 88.32 121 MET A C 1
ATOM 979 O O . MET A 1 121 ? 3.345 -58.054 -6.359 1 88.32 121 MET A O 1
ATOM 983 N N . GLU A 1 122 ? 4.41 -56.262 -7.325 1 86.44 122 GLU A N 1
ATOM 984 C CA . GLU A 1 122 ? 5.078 -57.074 -8.337 1 86.44 122 GLU A CA 1
ATOM 985 C C . GLU A 1 122 ? 6.134 -57.979 -7.709 1 86.44 122 GLU A C 1
ATOM 987 O O . GLU A 1 122 ? 6.264 -59.146 -8.086 1 86.44 122 GLU A O 1
ATOM 992 N N . LYS A 1 123 ? 6.823 -57.507 -6.779 1 87.77 123 LYS A N 1
ATOM 993 C CA . LYS A 1 123 ? 7.81 -58.307 -6.06 1 87.77 123 LYS A CA 1
ATOM 994 C C . LYS A 1 123 ? 7.141 -59.439 -5.285 1 87.77 123 LYS A C 1
ATOM 996 O O . LYS A 1 123 ? 7.643 -60.565 -5.263 1 87.77 123 LYS A O 1
ATOM 1001 N N . GLN A 1 124 ? 5.995 -59.143 -4.705 1 86.63 124 GLN A N 1
ATOM 1002 C CA . GLN A 1 124 ? 5.242 -60.152 -3.969 1 86.63 124 GLN A CA 1
ATOM 1003 C C . GLN A 1 124 ? 4.701 -61.227 -4.906 1 86.63 124 GLN A C 1
ATOM 1005 O O . GLN A 1 124 ? 4.728 -62.416 -4.579 1 86.63 124 GLN A O 1
ATOM 1010 N N . ARG A 1 125 ? 4.298 -60.858 -6.076 1 85.11 125 ARG A N 1
ATOM 1011 C CA . ARG A 1 125 ? 3.812 -61.808 -7.071 1 85.11 125 ARG A CA 1
ATOM 1012 C C . ARG A 1 125 ? 4.942 -62.703 -7.571 1 85.11 125 ARG A C 1
ATOM 1014 O O . ARG A 1 125 ? 4.758 -63.911 -7.734 1 85.11 125 ARG A O 1
ATOM 1021 N N . GLU A 1 126 ? 6.117 -62.044 -7.727 1 86.44 126 GLU A N 1
ATOM 1022 C CA . GLU A 1 126 ? 7.282 -62.816 -8.148 1 86.44 126 GLU A CA 1
ATOM 1023 C C . GLU A 1 126 ? 7.712 -63.8 -7.064 1 86.44 126 GLU A C 1
ATOM 1025 O O . GLU A 1 126 ? 8.053 -64.948 -7.36 1 86.44 126 GLU A O 1
ATOM 1030 N N . ASN A 1 127 ? 7.67 -63.321 -5.827 1 84.6 127 ASN A N 1
ATOM 1031 C CA . ASN A 1 127 ? 8.015 -64.177 -4.697 1 84.6 127 ASN A CA 1
ATOM 1032 C C . ASN A 1 127 ? 7.004 -65.305 -4.518 1 84.6 127 ASN A C 1
ATOM 1034 O O . ASN A 1 127 ? 7.381 -66.444 -4.236 1 84.6 127 ASN A O 1
ATOM 1038 N N . ASP A 1 128 ? 5.777 -65.063 -4.765 1 83.09 128 ASP A N 1
ATOM 1039 C CA . ASP A 1 128 ? 4.723 -66.07 -4.687 1 83.09 128 ASP A CA 1
ATOM 1040 C C . ASP A 1 128 ? 4.874 -67.11 -5.795 1 83.09 128 ASP A C 1
ATOM 1042 O O . ASP A 1 128 ? 4.672 -68.304 -5.565 1 83.09 128 ASP A O 1
ATOM 1046 N N . GLN A 1 129 ? 5.27 -66.714 -6.997 1 80.52 129 GLN A N 1
ATOM 1047 C CA . GLN A 1 129 ? 5.48 -67.616 -8.124 1 80.52 129 GLN A CA 1
ATOM 1048 C C . GLN A 1 129 ? 6.705 -68.499 -7.902 1 80.52 129 GLN A C 1
ATOM 1050 O O . GLN A 1 129 ? 6.672 -69.698 -8.185 1 80.52 129 GLN A O 1
ATOM 1055 N N . LYS A 1 130 ? 7.769 -67.972 -7.283 1 84.38 130 LYS A N 1
ATOM 1056 C CA . LYS A 1 130 ? 8.966 -68.746 -6.967 1 84.38 130 LYS A CA 1
ATOM 1057 C C . LYS A 1 130 ? 8.689 -69.76 -5.861 1 84.38 130 LYS A C 1
ATOM 1059 O O . LYS A 1 130 ? 9.138 -70.906 -5.937 1 84.38 130 LYS A O 1
ATOM 1064 N N . SER A 1 131 ? 7.939 -69.352 -4.912 1 83.66 131 SER A N 1
ATOM 1065 C CA . SER A 1 131 ? 7.573 -70.255 -3.826 1 83.66 131 SER A CA 1
ATOM 1066 C C . SER A 1 131 ? 6.65 -71.366 -4.317 1 83.66 131 SER A C 1
ATOM 1068 O O . SER A 1 131 ? 6.807 -72.526 -3.932 1 83.66 131 SER A O 1
ATOM 1070 N N . ALA A 1 132 ? 5.72 -71.046 -5.246 1 81.63 132 ALA A N 1
ATOM 1071 C CA . ALA A 1 132 ? 4.825 -72.038 -5.836 1 81.63 132 ALA A CA 1
ATOM 1072 C C . ALA A 1 132 ? 5.598 -73.028 -6.703 1 81.63 132 ALA A C 1
ATOM 1074 O O . ALA A 1 132 ? 5.331 -74.231 -6.671 1 81.63 132 ALA A O 1
ATOM 1075 N N . ALA A 1 133 ? 6.649 -72.529 -7.396 1 79.51 133 ALA A N 1
ATOM 1076 C CA . ALA A 1 133 ? 7.491 -73.389 -8.224 1 79.51 133 ALA A CA 1
ATOM 1077 C C . ALA A 1 133 ? 8.329 -74.33 -7.363 1 79.51 133 ALA A C 1
ATOM 1079 O O . ALA A 1 133 ? 8.495 -75.505 -7.697 1 79.51 133 ALA A O 1
ATOM 1080 N N . LEU A 1 134 ? 8.772 -73.872 -6.184 1 81.97 134 LEU A N 1
ATOM 1081 C CA . LEU A 1 134 ? 9.55 -74.687 -5.256 1 81.97 134 LEU A CA 1
ATOM 1082 C C . LEU A 1 134 ? 8.681 -75.766 -4.62 1 81.97 134 LEU A C 1
ATOM 1084 O O . LEU A 1 134 ? 9.117 -76.909 -4.466 1 81.97 134 LEU A O 1
ATOM 1088 N N . VAL A 1 135 ? 7.431 -75.485 -4.395 1 80.89 135 VAL A N 1
ATOM 1089 C CA . VAL A 1 135 ? 6.495 -76.436 -3.805 1 80.89 135 VAL A CA 1
ATOM 1090 C C . VAL A 1 135 ? 6.112 -77.493 -4.839 1 80.89 135 VAL A C 1
ATOM 1092 O O . VAL A 1 135 ? 6.068 -78.686 -4.53 1 80.89 135 VAL A O 1
ATOM 1095 N N . THR A 1 136 ? 5.982 -77.169 -6.14 1 80.5 136 THR A N 1
ATOM 1096 C CA . THR A 1 136 ? 5.626 -78.105 -7.2 1 80.5 136 THR A CA 1
ATOM 1097 C C . THR A 1 136 ? 6.79 -79.042 -7.508 1 80.5 136 THR A C 1
ATOM 1099 O O . THR A 1 136 ? 6.589 -80.236 -7.74 1 80.5 136 THR A O 1
ATOM 1102 N N . ASN A 1 137 ? 7.949 -78.546 -7.381 1 77.37 137 ASN A N 1
ATOM 1103 C CA . ASN A 1 137 ? 9.14 -79.36 -7.602 1 77.37 137 ASN A CA 1
ATOM 1104 C C . ASN A 1 137 ? 9.378 -80.33 -6.449 1 77.37 137 ASN A C 1
ATOM 1106 O O . ASN A 1 137 ? 9.789 -81.472 -6.667 1 77.37 137 ASN A O 1
ATOM 1110 N N . PHE A 1 138 ? 8.975 -80.046 -5.342 1 79.4 138 PHE A N 1
ATOM 1111 C CA . PHE A 1 138 ? 9.102 -80.896 -4.164 1 79.4 138 PHE A CA 1
ATOM 1112 C C . PHE A 1 138 ? 8.076 -82.022 -4.197 1 79.4 138 PHE A C 1
ATOM 1114 O O . PHE A 1 138 ? 8.384 -83.161 -3.838 1 79.4 138 PHE A O 1
ATOM 1121 N N . LEU A 1 139 ? 6.977 -81.805 -4.78 1 76.58 139 LEU A N 1
ATOM 1122 C CA . LEU A 1 139 ? 5.915 -82.799 -4.883 1 76.58 139 LEU A CA 1
ATOM 1123 C C . LEU A 1 139 ? 6.208 -83.794 -6.001 1 76.58 139 LEU A C 1
ATOM 1125 O O . LEU A 1 139 ? 5.935 -84.988 -5.862 1 76.58 139 LEU A O 1
ATOM 1129 N N . LYS A 1 140 ? 6.948 -83.582 -6.939 1 73.86 140 LYS A N 1
ATOM 1130 C CA . LYS A 1 140 ? 7.307 -84.48 -8.034 1 73.86 140 LYS A CA 1
ATOM 1131 C C . LYS A 1 140 ? 8.444 -85.414 -7.629 1 73.86 140 LYS A C 1
ATOM 1133 O O . LYS A 1 140 ? 8.461 -86.584 -8.017 1 73.86 140 LYS A O 1
ATOM 1138 N N . LYS A 1 141 ? 9.236 -85.122 -6.758 1 69.35 141 LYS A N 1
ATOM 1139 C CA . LYS A 1 141 ? 10.343 -85.964 -6.312 1 69.35 141 LYS A CA 1
ATOM 1140 C C . LYS A 1 14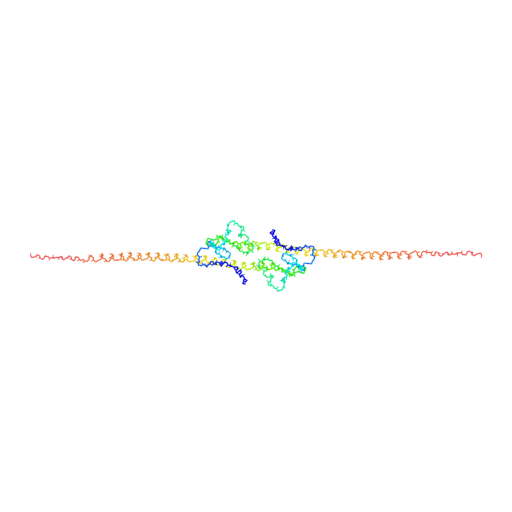1 ? 9.88 -86.968 -5.26 1 69.35 141 LYS A C 1
ATOM 1142 O O . LYS A 1 141 ? 10.375 -88.096 -5.21 1 69.35 141 LYS A O 1
ATOM 1147 N N . SER A 1 142 ? 8.884 -86.831 -4.618 1 68.76 142 SER A N 1
ATOM 1148 C CA . SER A 1 142 ? 8.41 -87.747 -3.586 1 68.76 142 SER A CA 1
ATOM 1149 C C . SER A 1 142 ? 7.607 -88.894 -4.19 1 68.76 142 SER A C 1
ATOM 1151 O O . SER A 1 142 ? 7.497 -89.966 -3.591 1 68.76 142 SER A O 1
ATOM 1153 N N . LYS A 1 143 ? 7.145 -88.985 -5.375 1 62.68 143 LYS A N 1
ATOM 1154 C CA . LYS A 1 143 ? 6.369 -90.054 -5.997 1 62.68 143 LYS A CA 1
ATOM 1155 C C . LYS A 1 143 ? 7.281 -91.07 -6.679 1 62.68 143 LYS A C 1
ATOM 1157 O O . LYS A 1 143 ? 6.879 -92.21 -6.919 1 62.68 143 LYS A O 1
ATOM 1162 N N . LYS A 1 144 ? 8.486 -90.849 -6.99 1 60.52 144 LYS A N 1
ATOM 1163 C CA . LYS A 1 144 ? 9.309 -91.808 -7.721 1 60.52 144 LYS A CA 1
ATOM 1164 C C . LYS A 1 144 ? 9.937 -92.827 -6.775 1 60.52 144 LYS A C 1
ATOM 1166 O O . LYS A 1 144 ? 10.409 -93.879 -7.211 1 60.52 144 LYS A O 1
ATOM 1171 N N . THR A 1 145 ? 9.934 -92.671 -5.508 1 57.83 145 THR A N 1
ATOM 1172 C CA . THR A 1 145 ? 10.664 -93.652 -4.712 1 57.83 145 THR A CA 1
ATOM 1173 C C . THR A 1 145 ? 9.759 -94.819 -4.327 1 57.83 145 THR A C 1
ATOM 1175 O O . THR A 1 145 ? 10.191 -95.746 -3.639 1 57.83 145 THR A O 1
ATOM 1178 N N . LYS A 1 146 ? 8.493 -94.979 -4.642 1 50.51 146 LYS A N 1
ATOM 1179 C CA . LYS A 1 146 ? 7.803 -96.121 -4.05 1 50.51 146 LYS A CA 1
ATOM 1180 C C . LYS A 1 146 ? 7.861 -97.336 -4.97 1 50.51 146 LYS A C 1
ATOM 1182 O O . LYS A 1 146 ? 7.216 -98.353 -4.706 1 50.51 146 LYS A O 1
ATOM 1187 N N . SER A 1 147 ? 8.511 -97.337 -6.12 1 48.74 147 SER A N 1
ATOM 1188 C CA . SER A 1 147 ? 8.049 -98.478 -6.903 1 48.74 147 SER A CA 1
ATOM 1189 C C . SER A 1 147 ? 8.674 -99.778 -6.409 1 48.74 147 SER A C 1
ATOM 1191 O O . SER A 1 147 ? 8.018 -100.821 -6.39 1 48.74 147 SER A O 1
ATOM 1193 N N . LYS A 1 148 ? 9.955 -100.184 -6.542 1 49.07 148 LYS A N 1
ATOM 1194 C CA . LYS A 1 148 ? 10.329 -101.542 -6.923 1 49.07 148 LYS A CA 1
ATOM 1195 C C . LYS A 1 148 ? 10.242 -102.491 -5.731 1 49.07 148 LYS A C 1
ATOM 1197 O O . LYS A 1 148 ? 10.951 -102.316 -4.738 1 49.07 148 LYS A O 1
ATOM 1202 N N . PRO A 1 149 ? 9.036 -103.127 -5.48 1 51.71 149 PRO A N 1
ATOM 1203 C CA . PRO A 1 149 ? 9.031 -104.229 -4.516 1 51.71 149 PRO A CA 1
ATOM 1204 C C . PRO A 1 149 ? 9.869 -105.42 -4.977 1 51.71 149 PRO A C 1
ATOM 1206 O O . PRO A 1 149 ? 9.79 -105.822 -6.14 1 51.71 149 PRO A O 1
ATOM 1209 N N . LYS A 1 150 ? 11.068 -105.766 -4.518 1 46.4 150 LYS A N 1
ATOM 1210 C CA . LYS A 1 150 ? 11.947 -106.907 -4.759 1 46.4 150 LYS A CA 1
ATOM 1211 C C . LYS A 1 150 ? 11.264 -108.217 -4.378 1 46.4 150 LYS A C 1
ATOM 1213 O O . LYS A 1 150 ? 10.819 -108.383 -3.24 1 46.4 150 LYS A O 1
ATOM 1218 N N . LEU A 1 151 ? 10.548 -108.925 -5.298 1 48.6 151 LEU A N 1
ATOM 1219 C CA . LEU A 1 151 ? 10.035 -110.285 -5.177 1 48.6 151 LEU A CA 1
ATOM 1220 C C . LEU A 1 151 ? 11.173 -111.277 -4.956 1 48.6 151 LEU A C 1
ATOM 1222 O O . LEU A 1 151 ? 12.079 -111.384 -5.785 1 48.6 151 LEU A O 1
ATOM 1226 N N . GLN A 1 152 ? 11.668 -111.503 -3.806 1 45 152 GLN A N 1
ATOM 1227 C CA . GLN A 1 152 ? 12.604 -112.546 -3.399 1 45 152 GLN A CA 1
ATOM 1228 C C . GLN A 1 152 ? 12.021 -113.935 -3.647 1 45 152 GLN A C 1
ATOM 1230 O O . GLN A 1 152 ? 10.973 -114.281 -3.099 1 45 152 GLN A O 1
ATOM 1235 N N . ASN A 1 153 ? 11.986 -114.51 -4.858 1 47.77 153 ASN A N 1
ATOM 1236 C CA . ASN A 1 153 ? 11.656 -115.873 -5.259 1 47.77 153 ASN A CA 1
ATOM 1237 C C . ASN A 1 153 ? 12.507 -116.898 -4.514 1 47.77 153 ASN A C 1
ATOM 1239 O O . ASN A 1 153 ? 13.735 -116.879 -4.611 1 47.77 153 ASN A O 1
ATOM 1243 N N . ARG A 1 154 ? 12.185 -117.275 -3.292 1 46.79 154 ARG A N 1
ATOM 1244 C CA . ARG A 1 154 ? 12.719 -118.418 -2.559 1 46.79 154 ARG A CA 1
ATOM 1245 C C . ARG A 1 154 ? 12.455 -119.72 -3.308 1 46.79 154 ARG A C 1
ATOM 1247 O O . ARG A 1 154 ? 11.301 -120.102 -3.512 1 46.79 154 ARG A O 1
ATOM 1254 N N . GLU A 1 155 ? 13.192 -120.109 -4.323 1 44.52 155 GLU A N 1
ATOM 1255 C CA . GLU A 1 155 ? 13.312 -121.421 -4.951 1 44.52 155 GLU A CA 1
ATOM 1256 C C . GLU A 1 155 ? 13.57 -122.509 -3.912 1 44.52 155 GLU A C 1
ATOM 1258 O O . GLU A 1 155 ? 14.499 -122.399 -3.109 1 44.52 155 GLU A O 1
ATOM 1263 N N . LEU A 1 156 ? 12.57 -123.258 -3.476 1 45.49 156 LEU A N 1
ATOM 1264 C CA . LEU A 1 156 ? 12.475 -124.542 -2.79 1 45.49 156 LEU A CA 1
ATOM 1265 C C . LEU A 1 156 ? 13.206 -125.63 -3.57 1 45.49 156 LEU A C 1
ATOM 1267 O O . LEU A 1 156 ? 12.919 -125.856 -4.747 1 45.49 156 LEU A O 1
ATOM 1271 N N . SER A 1 157 ? 14.386 -125.947 -3.338 1 43.06 157 SER A N 1
ATOM 1272 C CA . SER A 1 157 ? 15.212 -127.104 -3.67 1 43.06 157 SER A CA 1
ATOM 1273 C C . SER A 1 157 ? 14.532 -128.405 -3.257 1 43.06 157 SER A C 1
ATOM 1275 O O . SER A 1 157 ? 14.156 -128.574 -2.095 1 43.06 157 SER A O 1
ATOM 1277 N N . LYS A 1 158 ? 13.965 -129.204 -4.218 1 28.78 158 LYS A N 1
ATOM 1278 C CA . LYS A 1 158 ? 13.972 -130.659 -4.095 1 28.78 158 LYS A CA 1
ATOM 1279 C C . LYS A 1 158 ? 15.397 -131.205 -4.105 1 28.78 158 LYS A C 1
ATOM 1281 O O . LYS A 1 158 ? 16.26 -130.689 -4.819 1 28.78 158 LYS A O 1
ATOM 1286 N N . MET B 1 1 ? -22.204 8.295 -36.822 1 23.9 1 MET B N 1
ATOM 1287 C CA . MET B 1 1 ? -21.678 6.972 -36.498 1 23.9 1 MET B CA 1
ATOM 1288 C C . MET B 1 1 ? -20.469 7.079 -35.575 1 23.9 1 MET B C 1
ATOM 1290 O O . MET B 1 1 ? -19.385 7.473 -36.008 1 23.9 1 MET B O 1
ATOM 1294 N N . SER B 1 2 ? -20.666 7.611 -34.397 1 32.45 2 SER B N 1
ATOM 1295 C CA . SER B 1 2 ? -19.711 7.9 -33.332 1 32.45 2 SER B CA 1
ATOM 1296 C C . SER B 1 2 ? -18.923 6.653 -32.944 1 32.45 2 SER B C 1
ATOM 1298 O O . SER B 1 2 ? -19.508 5.619 -32.616 1 32.45 2 SER B O 1
ATOM 1300 N N . GLU B 1 3 ? -17.726 6.375 -33.543 1 31.69 3 GLU B N 1
ATOM 1301 C CA . GLU B 1 3 ? -16.834 5.223 -33.457 1 31.69 3 GLU B CA 1
ATOM 1302 C C . GLU B 1 3 ? -16.456 4.924 -32.009 1 31.69 3 GLU B C 1
ATOM 1304 O O . GLU B 1 3 ? -16.049 5.823 -31.271 1 31.69 3 GLU B O 1
ATOM 1309 N N . LYS B 1 4 ? -17.136 3.878 -31.272 1 31.76 4 LYS B N 1
ATOM 1310 C CA . LYS B 1 4 ? -16.909 3.081 -30.069 1 31.76 4 LYS B CA 1
ATOM 1311 C C . LYS B 1 4 ? -15.441 2.686 -29.94 1 31.76 4 LYS B C 1
ATOM 1313 O O . LYS B 1 4 ? -14.972 1.782 -30.635 1 31.76 4 LYS B O 1
ATOM 1318 N N . GLU B 1 5 ? -14.56 3.621 -29.901 1 32.07 5 GLU B N 1
ATOM 1319 C CA . GLU B 1 5 ? -13.195 3.214 -29.581 1 32.07 5 GLU B CA 1
ATOM 1320 C C . GLU B 1 5 ? -13.172 2.237 -28.409 1 32.07 5 GLU B C 1
ATOM 1322 O O . GLU B 1 5 ? -13.318 2.642 -27.254 1 32.07 5 GLU B O 1
ATOM 1327 N N . GLY B 1 6 ? -13.908 1.117 -28.434 1 28.46 6 GLY B N 1
ATOM 1328 C CA . GLY B 1 6 ? -13.806 0.006 -27.502 1 28.46 6 GLY B CA 1
ATOM 1329 C C . GLY B 1 6 ? -12.374 -0.334 -27.133 1 28.46 6 GLY B C 1
ATOM 1330 O O . GLY B 1 6 ? -11.556 -0.628 -28.007 1 28.46 6 GLY B O 1
ATOM 1331 N N . SER B 1 7 ? -11.788 0.295 -26.167 1 31.41 7 SER B N 1
ATOM 1332 C CA . SER B 1 7 ? -10.526 -0.142 -25.579 1 31.41 7 SER B CA 1
ATOM 1333 C C . SER B 1 7 ? -10.48 -1.659 -25.434 1 31.41 7 SER B C 1
ATOM 1335 O O . SER B 1 7 ? -11.298 -2.245 -24.721 1 31.41 7 SER B O 1
ATOM 1337 N N . ARG B 1 8 ? -10.182 -2.453 -26.448 1 33.25 8 ARG B N 1
ATOM 1338 C CA . ARG B 1 8 ? -9.892 -3.882 -26.406 1 33.25 8 ARG B CA 1
ATOM 1339 C C . ARG B 1 8 ? -9.034 -4.231 -25.194 1 33.25 8 ARG B C 1
ATOM 1341 O 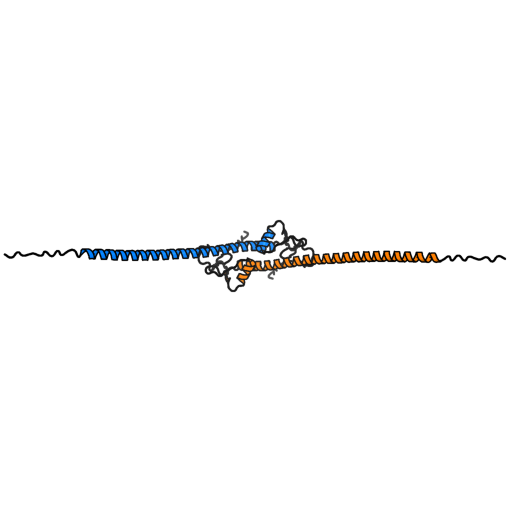O . ARG B 1 8 ? -7.838 -3.933 -25.167 1 33.25 8 ARG B O 1
ATOM 1348 N N . THR B 1 9 ? -9.447 -4.101 -23.947 1 35.77 9 THR B N 1
ATOM 1349 C CA . THR B 1 9 ? -8.781 -4.748 -22.822 1 35.77 9 THR B CA 1
ATOM 1350 C C . THR B 1 9 ? -8.4 -6.184 -23.171 1 35.77 9 THR B C 1
ATOM 1352 O O . THR B 1 9 ? -9.267 -7.005 -23.478 1 35.77 9 THR B O 1
ATOM 1355 N N . ARG B 1 10 ? -7.322 -6.348 -23.896 1 41.1 10 ARG B N 1
ATOM 1356 C CA . ARG B 1 10 ? -6.772 -7.681 -24.117 1 41.1 10 ARG B CA 1
ATOM 1357 C C . ARG B 1 10 ? -6.966 -8.564 -22.889 1 41.1 10 ARG B C 1
ATOM 1359 O O . ARG B 1 10 ? -6.698 -8.139 -21.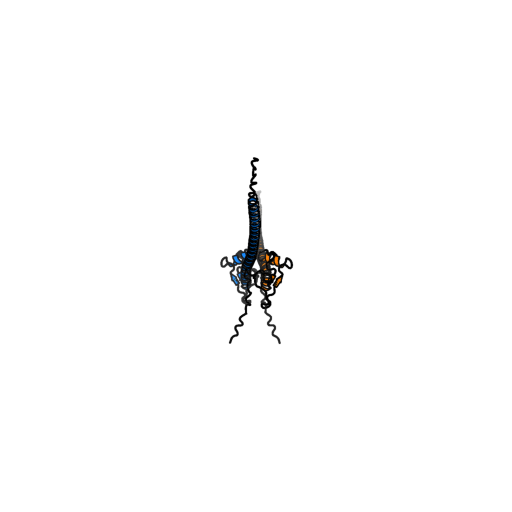763 1 41.1 10 ARG B O 1
ATOM 1366 N N . ARG B 1 11 ? -7.881 -9.444 -23.003 1 43.79 11 ARG B N 1
ATOM 1367 C CA . ARG B 1 11 ? -8.213 -10.401 -21.952 1 43.79 11 ARG B CA 1
ATOM 1368 C C . ARG B 1 11 ? -6.951 -10.989 -21.328 1 43.79 11 ARG B C 1
ATOM 1370 O O . ARG B 1 11 ? -6.201 -11.707 -21.992 1 43.79 11 ARG B O 1
ATOM 1377 N N . VAL B 1 12 ? -6.296 -10.396 -20.457 1 48.79 12 VAL B N 1
ATOM 1378 C CA . VAL B 1 12 ? -5.255 -11.022 -19.648 1 48.79 12 VAL B CA 1
ATOM 1379 C C . VAL B 1 12 ? -5.721 -12.398 -19.179 1 48.79 12 VAL B C 1
ATOM 1381 O O . VAL B 1 12 ? -6.795 -12.528 -18.588 1 48.79 12 VAL B O 1
ATOM 1384 N N . SER B 1 13 ? -5.327 -13.468 -19.978 1 54.61 13 SER B N 1
ATOM 1385 C CA . SER B 1 13 ? -5.661 -14.805 -19.497 1 54.61 13 SER B CA 1
ATOM 1386 C C . SER B 1 13 ? -5.087 -15.052 -18.106 1 54.61 13 SER B C 1
ATOM 1388 O O . SER B 1 13 ? -3.922 -14.742 -17.846 1 54.61 13 SER B O 1
ATOM 1390 N N . PHE B 1 14 ? -5.872 -15.186 -17.112 1 59.71 14 PHE B N 1
ATOM 1391 C CA . PHE B 1 14 ? -5.456 -15.595 -15.776 1 59.71 14 PHE B CA 1
ATOM 1392 C C . PHE B 1 14 ? -5.195 -17.096 -15.726 1 59.71 14 PHE B C 1
ATOM 1394 O O . PHE B 1 14 ? -5.893 -17.875 -16.379 1 59.71 14 PHE B O 1
ATOM 1401 N N . VAL B 1 15 ? -3.959 -17.551 -15.381 1 55.98 15 VAL B N 1
ATOM 1402 C CA . VAL B 1 15 ? -3.507 -18.938 -15.372 1 55.98 15 VAL B CA 1
ATOM 1403 C C . VAL B 1 15 ? -4.423 -19.775 -14.482 1 55.98 15 VAL B C 1
ATOM 1405 O O . VAL B 1 15 ? -4.813 -19.338 -13.397 1 55.98 15 VAL B O 1
ATOM 1408 N N . ASN B 1 16 ? -5.152 -20.671 -15.106 1 55.29 16 ASN B N 1
ATOM 1409 C CA . ASN B 1 16 ? -5.854 -21.699 -14.345 1 55.29 16 ASN B CA 1
ATOM 1410 C C . ASN B 1 16 ? -4.882 -22.589 -13.576 1 55.29 16 ASN B C 1
ATOM 1412 O O . ASN B 1 16 ? -3.773 -22.855 -14.045 1 55.29 16 ASN B O 1
ATOM 1416 N N . SER B 1 17 ? -4.952 -22.709 -12.216 1 54.25 17 SER B N 1
ATOM 1417 C CA . SER B 1 17 ? -4.138 -23.443 -11.254 1 54.25 17 SER B CA 1
ATOM 1418 C C . SER B 1 17 ? -3.712 -24.798 -11.809 1 54.25 17 SER B C 1
ATOM 1420 O O . SER B 1 17 ? -2.755 -25.403 -11.32 1 54.25 17 SER B O 1
ATOM 1422 N N . LYS B 1 18 ? -4.444 -25.328 -12.741 1 55.51 18 LYS B N 1
ATOM 1423 C CA . LYS B 1 18 ? -4.098 -26.676 -13.183 1 55.51 18 LYS B CA 1
ATOM 1424 C C . LYS B 1 18 ? -2.949 -26.647 -14.186 1 55.51 18 LYS B C 1
ATOM 1426 O O . LYS B 1 18 ? -2.392 -27.692 -14.531 1 55.51 18 LYS B O 1
ATOM 1431 N N . ASP B 1 19 ? -2.78 -25.45 -14.758 1 56.85 19 ASP B N 1
ATOM 1432 C CA . ASP B 1 19 ? -1.783 -25.388 -15.822 1 56.85 19 ASP B CA 1
ATOM 1433 C C . ASP B 1 19 ? -0.384 -25.169 -15.252 1 56.85 19 ASP B C 1
ATOM 1435 O O . ASP B 1 19 ? -0.189 -24.321 -14.378 1 56.85 19 ASP B O 1
ATOM 1439 N N . PHE B 1 20 ? 0.497 -26.106 -15.429 1 55.65 20 PHE B N 1
ATOM 1440 C CA . PHE B 1 20 ? 1.815 -26.424 -14.893 1 55.65 20 PHE B CA 1
ATOM 1441 C C . PHE B 1 20 ? 2.808 -25.311 -15.202 1 55.65 20 PHE B C 1
ATOM 1443 O O . PHE B 1 20 ? 3.747 -25.079 -14.438 1 55.65 20 PHE B O 1
ATOM 1450 N N . ASP B 1 21 ? 2.673 -24.586 -16.38 1 68.16 21 ASP B N 1
ATOM 1451 C CA . ASP B 1 21 ? 3.871 -23.782 -16.602 1 68.16 21 ASP B CA 1
ATOM 1452 C C . ASP B 1 21 ? 3.645 -22.331 -16.183 1 68.16 21 ASP B C 1
ATOM 1454 O O . ASP B 1 21 ? 3.111 -21.532 -16.956 1 68.16 21 ASP B O 1
ATOM 1458 N N . LEU B 1 22 ? 3.762 -22.138 -14.968 1 78.45 22 LEU B N 1
ATOM 1459 C CA . LEU B 1 22 ? 3.6 -20.825 -14.354 1 78.45 22 LEU B CA 1
ATOM 1460 C C . LEU B 1 22 ? 4.799 -19.932 -14.655 1 78.45 22 LEU B C 1
ATOM 1462 O O . LEU B 1 22 ? 4.892 -18.815 -14.14 1 78.45 22 LEU B O 1
ATOM 1466 N N . THR B 1 23 ? 5.59 -20.379 -15.607 1 76.12 23 THR B N 1
ATOM 1467 C CA . THR B 1 23 ? 6.886 -19.728 -15.768 1 76.12 23 THR B CA 1
ATOM 1468 C C . THR B 1 23 ? 6.744 -18.43 -16.557 1 76.12 23 THR B C 1
ATOM 1470 O O . THR B 1 23 ? 7.62 -17.565 -16.502 1 76.12 23 THR B O 1
ATOM 1473 N N . ASP B 1 24 ? 5.635 -18.228 -17.266 1 84.96 24 ASP B N 1
ATOM 1474 C CA . ASP B 1 24 ? 5.498 -17.023 -18.079 1 84.96 24 ASP B CA 1
ATOM 1475 C C . ASP B 1 24 ? 4.335 -16.162 -17.593 1 84.96 24 ASP B C 1
ATOM 1477 O O . ASP B 1 24 ? 3.616 -15.568 -18.4 1 84.96 24 ASP B O 1
ATOM 1481 N N . CYS B 1 25 ? 4.194 -16.21 -16.376 1 91.21 25 CYS B N 1
ATOM 1482 C CA . CYS B 1 25 ? 3.088 -15.464 -15.787 1 91.21 25 CYS B CA 1
ATOM 1483 C C . CYS B 1 25 ? 3.597 -14.429 -14.79 1 91.21 25 CYS B C 1
ATOM 1485 O O . CYS B 1 25 ? 4.714 -14.548 -14.282 1 91.21 25 CYS B O 1
ATOM 1487 N N . CYS B 1 26 ? 2.816 -13.483 -14.617 1 94.6 26 CYS B N 1
ATOM 1488 C CA . CYS B 1 26 ? 3.1 -12.485 -13.592 1 94.6 26 CYS B CA 1
ATOM 1489 C C . CYS B 1 26 ? 2.799 -13.031 -12.201 1 94.6 26 CYS B C 1
ATOM 1491 O O . CYS B 1 26 ? 1.724 -13.585 -11.967 1 94.6 26 CYS B O 1
ATOM 1493 N N . ARG B 1 27 ? 3.688 -12.815 -11.253 1 93.53 27 ARG B N 1
ATOM 1494 C CA . ARG B 1 27 ? 3.57 -13.299 -9.882 1 93.53 27 ARG B CA 1
ATOM 1495 C C . ARG B 1 27 ? 2.407 -12.624 -9.161 1 93.53 27 ARG B C 1
ATOM 1497 O O . ARG B 1 27 ? 1.813 -13.206 -8.251 1 93.53 27 ARG B O 1
ATOM 1504 N N . ILE B 1 28 ? 1.984 -11.46 -9.619 1 93.86 28 ILE B N 1
ATOM 1505 C CA . ILE B 1 28 ? 1.026 -10.643 -8.881 1 93.86 28 ILE B CA 1
ATOM 1506 C C . ILE B 1 28 ? -0.371 -10.827 -9.47 1 93.86 28 ILE B C 1
ATOM 1508 O O . ILE B 1 28 ? -1.308 -11.195 -8.757 1 93.86 28 ILE B O 1
ATOM 1512 N N . CYS B 1 29 ? -0.472 -10.616 -10.73 1 92.72 29 CYS B N 1
ATOM 1513 C CA . CYS B 1 29 ? -1.808 -10.593 -11.316 1 92.72 29 CYS B CA 1
ATOM 1514 C C . CYS B 1 29 ? -2.11 -11.902 -12.036 1 92.72 29 CYS B C 1
ATOM 1516 O O . CYS B 1 29 ? -3.22 -12.1 -12.533 1 92.72 29 CYS B O 1
ATOM 1518 N N . LYS B 1 30 ? -1.183 -12.728 -12.255 1 91.7 30 LYS B N 1
ATOM 1519 C CA . LYS B 1 30 ? -1.32 -14.063 -12.83 1 91.7 30 LYS B CA 1
ATOM 1520 C C . LYS B 1 30 ? -1.57 -13.99 -14.334 1 91.7 30 LYS B C 1
ATOM 1522 O O . LYS B 1 30 ? -1.965 -14.982 -14.951 1 91.7 30 LYS B O 1
ATOM 1527 N N . CYS B 1 31 ? -1.357 -12.807 -14.865 1 90.99 31 CYS B N 1
ATOM 1528 C CA . CYS B 1 31 ? -1.512 -12.716 -16.313 1 90.99 31 CYS B CA 1
ATOM 1529 C C . CYS B 1 31 ? -0.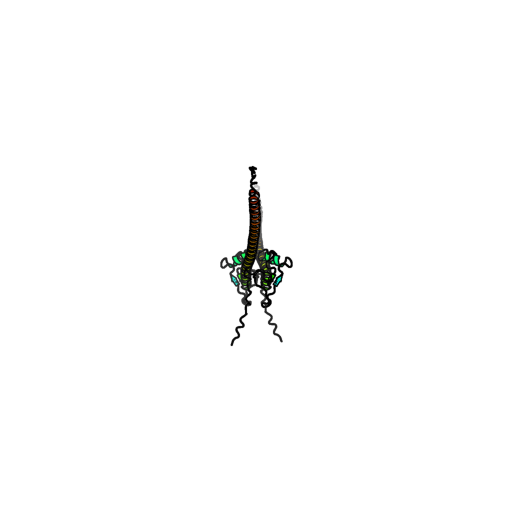393 -13.462 -17.029 1 90.99 31 CYS B C 1
ATOM 1531 O O . CYS B 1 31 ? 0.746 -13.481 -16.559 1 90.99 31 CYS B O 1
ATOM 1533 N N . ARG B 1 32 ? -0.747 -14.008 -18.122 1 89.74 32 ARG B N 1
ATOM 1534 C CA . ARG B 1 32 ? 0.229 -14.739 -18.923 1 89.74 32 ARG B CA 1
ATOM 1535 C C . ARG B 1 32 ? 0.718 -13.895 -20.095 1 89.74 32 ARG B C 1
ATOM 1537 O O . ARG B 1 32 ? -0.084 -13.276 -20.798 1 89.74 32 ARG B O 1
ATOM 1544 N N . ALA B 1 33 ? 1.973 -13.836 -20.147 1 88.77 33 ALA B N 1
ATOM 1545 C CA . ALA B 1 33 ? 2.55 -13.153 -21.302 1 88.77 33 ALA B CA 1
ATOM 1546 C C . ALA B 1 33 ? 2.549 -14.057 -22.531 1 88.77 33 ALA B C 1
ATOM 1548 O O . ALA B 1 33 ? 2.967 -15.215 -22.457 1 88.77 33 ALA B O 1
ATOM 1549 N N . THR B 1 34 ? 1.923 -13.581 -23.522 1 84 34 THR B N 1
ATOM 1550 C CA . THR B 1 34 ? 1.941 -14.279 -24.802 1 84 34 THR B CA 1
ATOM 1551 C C . THR B 1 34 ? 2.533 -13.392 -25.893 1 84 34 THR B C 1
ATOM 1553 O O . THR B 1 34 ? 2.703 -12.187 -25.697 1 84 34 THR B O 1
ATOM 1556 N N . ALA B 1 35 ? 3.031 -14.008 -26.945 1 81.69 35 ALA B N 1
ATOM 1557 C CA . ALA B 1 35 ? 3.56 -13.251 -28.077 1 81.69 35 ALA B CA 1
ATOM 1558 C C . ALA B 1 35 ? 2.532 -12.248 -28.594 1 81.69 35 ALA B C 1
ATOM 1560 O O . ALA B 1 35 ? 2.893 -11.168 -29.067 1 81.69 35 ALA B O 1
ATOM 1561 N N . GLU B 1 36 ? 1.217 -12.376 -28.384 1 87.08 36 GLU B N 1
ATOM 1562 C CA . GLU B 1 36 ? 0.134 -11.61 -28.993 1 87.08 36 GLU B CA 1
ATOM 1563 C C . GLU B 1 36 ? -0.313 -10.468 -28.085 1 87.08 36 GLU B C 1
ATOM 1565 O O . GLU B 1 36 ? -0.727 -9.411 -28.565 1 87.08 36 GLU B O 1
ATOM 1570 N N . ASN B 1 37 ? -0.182 -10.658 -26.775 1 86.17 37 ASN B N 1
ATOM 1571 C CA . ASN B 1 37 ? -0.818 -9.677 -25.903 1 86.17 37 ASN B CA 1
ATOM 1572 C C . ASN B 1 37 ? 0.134 -8.537 -25.552 1 86.17 37 ASN B C 1
ATOM 1574 O O . ASN B 1 37 ? -0.283 -7.527 -24.983 1 86.17 37 ASN B O 1
ATOM 1578 N N . GLY B 1 38 ? 1.419 -8.728 -25.886 1 87.68 38 GLY B N 1
ATOM 1579 C CA . GLY B 1 38 ? 2.369 -7.641 -25.715 1 87.68 38 GLY B CA 1
ATOM 1580 C C . GLY B 1 38 ? 2.74 -7.394 -24.265 1 87.68 38 GLY B C 1
ATOM 1581 O O . GLY B 1 38 ? 3.303 -6.35 -23.932 1 87.68 38 GLY B O 1
ATOM 1582 N N . ILE B 1 39 ? 2.37 -8.31 -23.48 1 90.68 39 ILE B N 1
ATOM 1583 C CA . ILE B 1 39 ? 2.714 -8.16 -22.07 1 90.68 39 ILE B CA 1
ATOM 1584 C C . ILE B 1 39 ? 4.213 -8.377 -21.879 1 90.68 39 ILE B C 1
ATOM 1586 O O . ILE B 1 39 ? 4.767 -9.376 -22.343 1 90.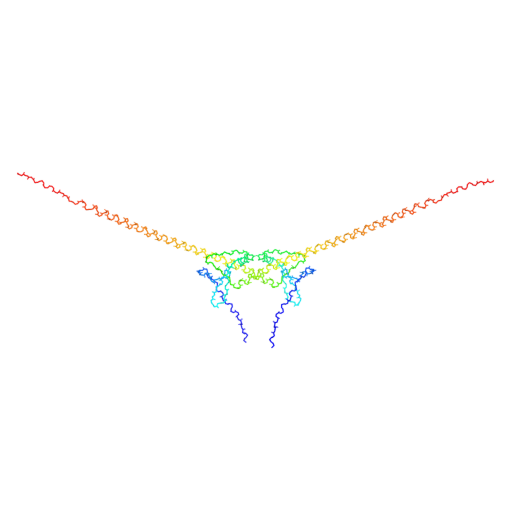68 39 ILE B O 1
ATOM 1590 N N . LYS B 1 40 ? 4.805 -7.37 -21.288 1 93.76 40 LYS B N 1
ATOM 1591 C CA . LYS B 1 40 ? 6.228 -7.461 -20.972 1 93.76 40 LYS B CA 1
ATOM 1592 C C . LYS B 1 40 ? 6.443 -7.922 -19.533 1 93.76 40 LYS B C 1
ATOM 1594 O O . LYS B 1 40 ? 5.842 -7.377 -18.605 1 93.76 40 LYS B O 1
ATOM 1599 N N . LEU B 1 41 ? 7.262 -8.934 -19.405 1 94.1 41 LEU B N 1
ATOM 1600 C CA . LEU B 1 41 ? 7.57 -9.481 -18.089 1 94.1 41 LEU B CA 1
ATOM 1601 C C . LEU B 1 41 ? 8.955 -9.04 -17.628 1 94.1 41 LEU B C 1
ATOM 1603 O O . LEU B 1 41 ? 9.894 -8.992 -18.426 1 94.1 41 LEU B O 1
ATOM 1607 N N . ARG B 1 42 ? 9.002 -8.643 -16.352 1 94.07 42 ARG B N 1
ATOM 1608 C CA . ARG B 1 42 ? 10.254 -8.245 -15.716 1 94.07 42 ARG B CA 1
ATOM 1609 C C . ARG B 1 42 ? 10.667 -9.247 -14.644 1 94.07 42 ARG B C 1
ATOM 1611 O O . ARG B 1 42 ? 9.827 -9.728 -13.879 1 94.07 42 ARG B O 1
ATOM 1618 N N . PRO B 1 43 ?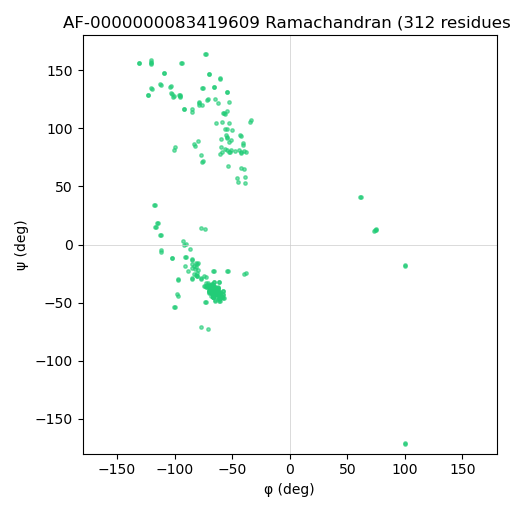 11.949 -9.56 -14.624 1 94.42 43 PRO B N 1
ATOM 1619 C CA . PRO B 1 43 ? 12.388 -10.524 -13.613 1 94.42 43 PRO B CA 1
ATOM 1620 C C . PRO B 1 43 ? 12.236 -9.996 -12.188 1 94.42 43 PRO B C 1
ATOM 1622 O O . PRO B 1 43 ? 12.609 -8.855 -11.906 1 94.42 43 PRO B O 1
ATOM 1625 N N . LEU B 1 44 ? 11.728 -10.82 -11.308 1 94.17 44 LEU B N 1
ATOM 1626 C CA . LEU B 1 44 ? 11.436 -10.464 -9.924 1 94.17 44 LEU B CA 1
ATOM 1627 C C . LEU B 1 44 ? 12.678 -10.61 -9.052 1 94.17 44 LEU B C 1
ATOM 1629 O O . LEU B 1 44 ? 12.856 -9.863 -8.087 1 94.17 44 LEU B O 1
ATOM 1633 N N . PHE B 1 45 ? 13.54 -11.51 -9.44 1 93.84 45 PHE B N 1
ATOM 1634 C CA . PHE B 1 45 ? 14.6 -11.887 -8.512 1 93.84 45 PHE B CA 1
ATOM 1635 C C . PHE B 1 45 ? 15.966 -11.493 -9.062 1 93.84 45 PHE B C 1
ATOM 1637 O O . PHE B 1 45 ? 16.978 -12.113 -8.728 1 93.84 45 PHE B O 1
ATOM 1644 N N . ASN B 1 46 ? 15.866 -10.552 -10.052 1 89.84 46 ASN B N 1
ATOM 1645 C CA . ASN B 1 46 ? 17.126 -9.951 -10.474 1 89.84 46 ASN B CA 1
ATOM 1646 C C . ASN B 1 46 ? 17.635 -8.938 -9.453 1 89.84 46 ASN B C 1
ATOM 1648 O O . ASN B 1 46 ? 17.503 -7.729 -9.653 1 89.84 46 ASN B O 1
ATOM 1652 N N . GLY B 1 47 ? 18.077 -9.436 -8.374 1 85.06 47 GLY B N 1
ATOM 1653 C CA . GLY B 1 47 ? 18.414 -8.62 -7.219 1 85.06 47 GLY B CA 1
ATOM 1654 C C . GLY B 1 47 ? 17.328 -8.608 -6.16 1 85.06 47 GLY B C 1
ATOM 1655 O O . GLY B 1 47 ? 16.418 -9.439 -6.186 1 85.06 47 GLY B O 1
ATOM 1656 N N . ARG B 1 48 ? 17.396 -7.742 -5.093 1 87.86 48 ARG B N 1
ATOM 1657 C CA . ARG B 1 48 ? 16.458 -7.749 -3.975 1 87.86 48 ARG B CA 1
ATOM 1658 C C . ARG B 1 48 ? 15.61 -6.482 -3.964 1 87.86 48 ARG B C 1
ATOM 1660 O O . ARG B 1 48 ? 14.737 -6.32 -3.109 1 87.86 48 ARG B O 1
ATOM 1667 N N . ARG B 1 49 ? 15.759 -5.763 -5.007 1 91.66 49 ARG B N 1
ATOM 1668 C CA . ARG B 1 49 ? 15.11 -4.457 -4.954 1 91.66 49 ARG B CA 1
ATOM 1669 C C . ARG B 1 49 ? 13.598 -4.59 -5.101 1 91.66 49 ARG B C 1
ATOM 1671 O O . ARG B 1 49 ? 12.841 -4.029 -4.306 1 91.66 49 ARG B O 1
ATOM 1678 N N . LEU B 1 50 ? 13.221 -5.322 -6.095 1 93.63 50 LEU B N 1
ATOM 1679 C CA . LEU B 1 50 ? 11.792 -5.441 -6.366 1 93.63 50 LEU B CA 1
ATOM 1680 C C . LEU B 1 50 ? 11.085 -6.183 -5.237 1 93.63 50 LEU B C 1
ATOM 1682 O O . LEU B 1 50 ? 10.013 -5.769 -4.792 1 93.63 50 LEU B O 1
ATOM 1686 N N . THR B 1 51 ? 11.706 -7.24 -4.77 1 95.02 51 THR B N 1
ATOM 1687 C CA . THR B 1 51 ? 11.087 -7.996 -3.687 1 95.02 51 THR B CA 1
ATOM 1688 C C . THR B 1 51 ? 11.023 -7.16 -2.412 1 95.02 51 THR B C 1
ATOM 1690 O O . THR B 1 51 ? 10.076 -7.281 -1.631 1 95.02 51 THR B O 1
ATOM 1693 N N . ARG B 1 52 ? 11.994 -6.293 -2.214 1 94.01 52 ARG B N 1
ATOM 1694 C CA . ARG B 1 52 ? 11.978 -5.398 -1.062 1 94.01 52 ARG B CA 1
ATOM 1695 C C . ARG B 1 52 ? 10.865 -4.363 -1.188 1 94.01 52 ARG B C 1
ATOM 1697 O O . ARG B 1 52 ? 10.184 -4.053 -0.207 1 94.01 52 ARG B O 1
ATOM 1704 N N . ILE B 1 53 ? 10.723 -3.876 -2.363 1 92.88 53 ILE B N 1
ATOM 1705 C CA . ILE B 1 53 ? 9.654 -2.912 -2.602 1 92.88 53 ILE B CA 1
ATOM 1706 C C . ILE B 1 53 ? 8.303 -3.556 -2.3 1 92.88 53 ILE B C 1
ATOM 1708 O O . ILE B 1 53 ? 7.454 -2.952 -1.639 1 92.88 53 ILE B O 1
ATOM 1712 N N . ILE B 1 54 ? 8.113 -4.751 -2.748 1 95.36 54 ILE B N 1
ATOM 1713 C CA . ILE B 1 54 ? 6.869 -5.474 -2.507 1 95.36 54 ILE B CA 1
ATOM 1714 C C . ILE B 1 54 ? 6.671 -5.673 -1.006 1 95.36 54 ILE B C 1
ATOM 1716 O O . ILE B 1 54 ? 5.607 -5.362 -0.467 1 95.36 54 ILE B O 1
ATOM 1720 N N . ALA B 1 55 ? 7.739 -6.118 -0.339 1 94.13 55 ALA B N 1
ATOM 1721 C CA . ALA B 1 55 ? 7.66 -6.379 1.096 1 94.13 55 ALA B CA 1
ATOM 1722 C C . ALA B 1 55 ? 7.347 -5.101 1.869 1 94.13 55 ALA B C 1
ATOM 1724 O O . ALA B 1 55 ? 6.549 -5.116 2.809 1 94.13 55 ALA B O 1
ATOM 1725 N N . ASN B 1 56 ? 7.865 -4.03 1.458 1 90.73 56 ASN B N 1
ATOM 1726 C CA . ASN B 1 56 ? 7.701 -2.766 2.169 1 90.73 56 ASN B CA 1
ATOM 1727 C C . ASN B 1 56 ? 6.362 -2.11 1.843 1 90.73 56 ASN B C 1
ATOM 1729 O O . ASN B 1 56 ? 5.807 -1.38 2.666 1 90.73 56 ASN B O 1
ATOM 1733 N N . THR B 1 57 ? 5.871 -2.414 0.712 1 90.62 57 THR B N 1
ATOM 1734 C CA . THR B 1 57 ? 4.683 -1.711 0.241 1 90.62 57 THR B CA 1
ATOM 1735 C C . THR B 1 57 ? 3.424 -2.522 0.534 1 90.62 57 THR B C 1
ATOM 1737 O O . THR B 1 57 ? 2.413 -1.97 0.976 1 90.62 57 THR B O 1
ATOM 1740 N N . VAL B 1 58 ? 3.537 -3.808 0.254 1 92.88 58 VAL B N 1
ATOM 1741 C CA . VAL B 1 58 ? 2.333 -4.627 0.355 1 92.88 58 VAL B CA 1
ATOM 1742 C C . VAL B 1 58 ? 2.469 -5.604 1.521 1 92.88 58 VAL B C 1
ATOM 1744 O O . VAL B 1 58 ? 1.532 -6.342 1.832 1 92.88 58 VAL B O 1
ATOM 1747 N N . HIS B 1 59 ? 3.559 -5.67 2.178 1 91.98 59 HIS B N 1
ATOM 1748 C CA . HIS B 1 59 ? 3.816 -6.502 3.348 1 91.98 59 HIS B CA 1
ATOM 1749 C C . HIS B 1 59 ? 3.657 -7.982 3.018 1 91.98 59 HIS B C 1
ATOM 1751 O O . HIS B 1 59 ? 3.027 -8.727 3.773 1 91.98 59 HIS B O 1
ATOM 1757 N N . ILE B 1 60 ? 4.139 -8.316 1.879 1 93.18 60 ILE B N 1
ATOM 1758 C CA . ILE B 1 60 ? 4.207 -9.713 1.464 1 93.18 60 ILE B CA 1
ATOM 1759 C C . ILE B 1 60 ? 5.65 -10.08 1.125 1 93.18 60 ILE B C 1
ATOM 1761 O O . ILE B 1 60 ? 6.31 -9.381 0.353 1 93.18 60 ILE B O 1
ATOM 1765 N N . GLU B 1 61 ? 6.107 -11.132 1.692 1 92.9 61 GLU B N 1
ATOM 1766 C CA . GLU B 1 61 ? 7.438 -11.634 1.363 1 92.9 61 GLU B CA 1
ATOM 1767 C C . GLU B 1 61 ? 7.378 -12.655 0.231 1 92.9 61 GLU B C 1
ATOM 1769 O O . GLU B 1 61 ? 6.752 -13.708 0.37 1 92.9 61 GLU B O 1
ATOM 1774 N N . ILE B 1 62 ? 8.004 -12.275 -0.822 1 92.74 62 ILE B N 1
ATOM 1775 C CA . ILE B 1 62 ? 8.016 -13.161 -1.981 1 92.74 62 ILE B CA 1
ATOM 1776 C C . ILE B 1 62 ? 9.284 -14.012 -1.966 1 92.74 62 ILE B C 1
ATOM 1778 O O . ILE B 1 62 ? 10.387 -13.492 -1.781 1 92.74 62 ILE B O 1
ATOM 1782 N N . LYS B 1 63 ? 9.082 -15.286 -2.084 1 90.41 63 LYS B N 1
ATOM 1783 C CA . LYS B 1 63 ? 10.199 -16.225 -2.133 1 90.41 63 LYS B CA 1
ATOM 1784 C C . LYS B 1 63 ? 10.358 -16.817 -3.531 1 90.41 63 LYS B C 1
ATOM 1786 O O . LYS B 1 63 ? 9.38 -16.944 -4.272 1 90.41 63 LYS B O 1
ATOM 1791 N N . ASP B 1 64 ? 11.671 -17.086 -3.828 1 91.58 64 ASP B N 1
ATOM 1792 C CA . ASP B 1 64 ? 11.968 -17.744 -5.097 1 91.58 64 ASP B CA 1
ATOM 1793 C C . ASP B 1 64 ? 11.803 -19.257 -4.982 1 91.58 64 ASP B C 1
ATOM 1795 O O . ASP B 1 64 ? 12.772 -19.975 -4.725 1 91.58 64 ASP B O 1
ATOM 1799 N N . ILE B 1 65 ? 10.619 -19.678 -5.178 1 87.87 65 ILE B N 1
ATOM 1800 C CA . ILE B 1 65 ? 10.287 -21.095 -5.08 1 87.87 65 ILE B CA 1
ATOM 1801 C C . ILE B 1 65 ? 10.133 -21.687 -6.48 1 87.87 65 ILE B C 1
ATOM 1803 O O . ILE B 1 65 ? 9.482 -21.095 -7.343 1 87.87 65 ILE B O 1
ATOM 1807 N N . GLN B 1 66 ? 10.807 -22.825 -6.707 1 86.34 66 GLN B N 1
ATOM 1808 C CA . GLN B 1 66 ? 10.703 -23.495 -7.999 1 86.34 66 GLN B CA 1
ATOM 1809 C C . GLN B 1 66 ? 9.246 -23.774 -8.358 1 86.34 66 GLN B C 1
ATOM 1811 O O . GLN B 1 66 ? 8.467 -24.22 -7.513 1 86.34 66 GLN B O 1
ATOM 1816 N N . GLY B 1 67 ? 8.838 -23.401 -9.643 1 84.57 67 GLY B N 1
ATOM 1817 C CA . GLY B 1 67 ? 7.486 -23.657 -10.112 1 84.57 67 GLY B CA 1
ATOM 1818 C C . GLY B 1 67 ? 6.585 -22.439 -10.031 1 84.57 67 GLY B C 1
ATOM 1819 O O . GLY B 1 67 ? 5.516 -22.409 -10.644 1 84.57 67 GLY B O 1
ATOM 1820 N N . LEU B 1 68 ? 7.049 -21.529 -9.259 1 89.34 68 LEU B N 1
ATOM 1821 C CA . LEU B 1 68 ? 6.265 -20.303 -9.165 1 89.34 68 LEU B CA 1
ATOM 1822 C C . LEU B 1 68 ? 6.779 -19.252 -10.144 1 89.34 68 LEU B C 1
ATOM 1824 O O . LEU B 1 68 ? 7.959 -19.254 -10.5 1 89.34 68 LEU B O 1
ATOM 1828 N N . PRO B 1 69 ? 5.858 -18.349 -10.479 1 92.42 69 PRO B N 1
ATOM 1829 C CA . PRO B 1 69 ? 6.304 -17.303 -11.403 1 92.42 69 PRO B CA 1
ATOM 1830 C C . PRO B 1 69 ? 7.45 -16.467 -10.838 1 92.42 69 PRO B C 1
ATOM 1832 O O . PRO B 1 69 ? 7.459 -16.151 -9.645 1 92.42 69 PRO B O 1
ATOM 1835 N N . ARG B 1 70 ? 8.332 -16.141 -11.748 1 93.71 70 ARG B N 1
ATOM 1836 C CA . ARG B 1 70 ? 9.518 -15.394 -11.341 1 93.71 70 ARG B CA 1
ATOM 1837 C C . ARG B 1 70 ? 9.548 -14.016 -11.993 1 93.71 70 ARG B C 1
ATOM 1839 O O . ARG B 1 70 ? 10.6 -13.377 -12.059 1 93.71 70 ARG B O 1
ATOM 1846 N N . PHE B 1 71 ? 8.339 -13.654 -12.521 1 94.43 71 PHE B N 1
ATOM 1847 C CA . PHE B 1 71 ? 8.283 -12.411 -13.281 1 94.43 71 PHE B CA 1
ATOM 1848 C C . PHE B 1 71 ? 7.117 -11.545 -12.818 1 94.43 71 PHE B C 1
ATOM 1850 O O . PHE B 1 71 ? 6.187 -12.039 -12.177 1 94.43 71 PHE B O 1
ATOM 1857 N N . LEU B 1 72 ? 7.24 -10.293 -13.052 1 94.86 72 LEU B N 1
ATOM 1858 C CA . LEU B 1 72 ? 6.193 -9.292 -12.883 1 94.86 72 LEU B CA 1
ATOM 1859 C C . LEU B 1 72 ? 5.891 -8.593 -14.205 1 94.86 72 LEU B C 1
ATOM 1861 O O . LEU B 1 72 ? 6.808 -8.264 -14.961 1 94.86 72 LEU B O 1
ATOM 1865 N N . CYS B 1 73 ? 4.624 -8.46 -14.496 1 95.09 73 CYS B N 1
ATOM 1866 C CA . CYS B 1 73 ? 4.304 -7.706 -15.703 1 95.09 73 CYS B CA 1
ATOM 1867 C C . CYS B 1 73 ? 4.545 -6.216 -15.495 1 95.09 73 CYS B C 1
ATOM 1869 O O . CYS B 1 73 ? 4.609 -5.746 -14.358 1 95.09 73 CYS B O 1
ATOM 1871 N N . GLU B 1 74 ? 4.618 -5.491 -16.52 1 95.3 74 GLU B N 1
ATOM 1872 C CA . GLU B 1 74 ? 4.927 -4.065 -16.464 1 95.3 74 GLU B CA 1
ATOM 1873 C C . GLU B 1 74 ? 3.809 -3.285 -15.779 1 95.3 74 GLU B C 1
ATOM 1875 O O . GLU B 1 74 ? 4.069 -2.309 -15.072 1 95.3 74 GLU B O 1
ATOM 1880 N N . LYS B 1 75 ? 2.631 -3.697 -16 1 94.79 75 LYS B N 1
ATOM 1881 C CA . LYS B 1 75 ? 1.501 -3.028 -15.363 1 94.79 75 LYS B CA 1
ATOM 1882 C C . LYS B 1 75 ? 1.595 -3.118 -13.842 1 94.79 75 LYS B C 1
ATOM 1884 O O . LYS B 1 75 ? 1.457 -2.111 -13.146 1 94.79 75 LYS B O 1
ATOM 1889 N N . CYS B 1 76 ? 1.839 -4.315 -13.335 1 95.76 76 CYS B N 1
ATOM 1890 C CA . CYS B 1 76 ? 1.959 -4.507 -11.894 1 95.76 76 CYS B CA 1
ATOM 1891 C C . CYS B 1 76 ? 3.172 -3.767 -11.344 1 95.76 76 CYS B C 1
ATOM 1893 O O . CYS B 1 76 ? 3.122 -3.215 -10.244 1 95.76 76 CYS B O 1
ATOM 1895 N N . LEU B 1 77 ? 4.188 -3.763 -12.111 1 95.54 77 LEU B N 1
ATOM 1896 C CA . LEU B 1 77 ? 5.381 -3.031 -11.7 1 95.54 77 LEU B CA 1
ATOM 1897 C C . LEU B 1 77 ? 5.08 -1.544 -11.542 1 95.54 77 LEU B C 1
ATOM 1899 O O . LEU B 1 77 ? 5.497 -0.922 -10.563 1 95.54 77 LEU B O 1
ATOM 1903 N N . ASN B 1 78 ? 4.378 -1.038 -12.461 1 95.15 78 ASN B N 1
ATOM 1904 C CA . ASN B 1 78 ? 4.045 0.382 -12.422 1 95.15 78 ASN B CA 1
ATOM 1905 C C . ASN B 1 78 ? 3.153 0.716 -11.229 1 95.15 78 ASN B C 1
ATOM 1907 O O . ASN B 1 78 ? 3.329 1.755 -10.59 1 95.15 78 ASN B O 1
ATOM 1911 N N . ILE B 1 79 ? 2.27 -0.15 -10.965 1 95.67 79 ILE B N 1
ATOM 1912 C CA . ILE B 1 79 ? 1.386 0.05 -9.822 1 95.67 79 ILE B CA 1
ATOM 1913 C C . ILE B 1 79 ? 2.2 0.037 -8.531 1 95.67 79 ILE B C 1
ATOM 1915 O O . ILE B 1 79 ? 2.021 0.899 -7.668 1 95.67 79 ILE B O 1
ATOM 1919 N N . LEU B 1 80 ? 3.155 -0.868 -8.395 1 94.94 80 LEU B N 1
ATOM 1920 C CA . LEU B 1 80 ? 4.002 -0.981 -7.213 1 94.94 80 LEU B CA 1
ATOM 1921 C C . LEU B 1 80 ? 4.829 0.285 -7.014 1 94.94 80 LEU B C 1
ATOM 1923 O O . LEU B 1 80 ? 4.936 0.793 -5.895 1 94.94 80 LEU B O 1
ATOM 1927 N N . LYS B 1 81 ? 5.307 0.749 -8.082 1 93.93 81 LYS B N 1
ATOM 1928 C CA . LYS B 1 81 ? 6.118 1.961 -8.019 1 93.93 81 LYS B CA 1
ATOM 1929 C C . LYS B 1 81 ? 5.286 3.156 -7.563 1 93.93 81 LYS B C 1
ATOM 1931 O O . LYS B 1 81 ? 5.708 3.916 -6.688 1 93.93 81 LYS B O 1
ATOM 1936 N N . THR B 1 82 ? 4.152 3.288 -8.168 1 94.85 82 THR B N 1
ATOM 1937 C CA . THR B 1 82 ? 3.248 4.375 -7.809 1 94.85 82 THR B CA 1
ATOM 1938 C C . THR B 1 82 ? 2.877 4.304 -6.331 1 94.85 82 THR B C 1
ATOM 1940 O O . THR B 1 82 ? 2.889 5.32 -5.632 1 94.85 82 THR B O 1
ATOM 1943 N N . PHE B 1 83 ? 2.613 3.141 -5.898 1 95.32 83 PHE B N 1
ATOM 1944 C CA . PHE B 1 83 ? 2.214 2.938 -4.51 1 95.32 83 PHE B CA 1
ATOM 1945 C C . PHE B 1 83 ? 3.359 3.275 -3.563 1 95.32 83 PHE B C 1
ATOM 1947 O O . PHE B 1 83 ? 3.15 3.913 -2.529 1 95.32 83 PHE B O 1
ATOM 1954 N N . SER B 1 84 ? 4.491 2.839 -3.907 1 94.25 84 SER B N 1
ATOM 1955 C CA . SER B 1 84 ? 5.649 3.091 -3.055 1 94.25 84 SER B CA 1
ATOM 1956 C C . SER B 1 84 ? 5.903 4.586 -2.895 1 94.25 84 SER B C 1
ATOM 1958 O O . SER B 1 84 ? 6.155 5.063 -1.787 1 94.25 84 SER B O 1
ATOM 1960 N N . ILE B 1 85 ? 5.769 5.288 -3.93 1 94.37 85 ILE B N 1
ATOM 1961 C CA . ILE B 1 85 ? 5.967 6.733 -3.904 1 94.37 85 ILE B CA 1
ATOM 1962 C C . ILE B 1 85 ? 4.851 7.393 -3.098 1 94.37 85 ILE B C 1
ATOM 1964 O O . ILE B 1 85 ? 5.111 8.26 -2.261 1 94.37 85 ILE B O 1
ATOM 1968 N N . PHE B 1 86 ? 3.704 6.954 -3.358 1 95.23 86 PHE B N 1
ATOM 1969 C CA . PHE B 1 86 ? 2.529 7.472 -2.667 1 95.23 86 PHE B CA 1
ATOM 1970 C C . PHE B 1 86 ? 2.67 7.305 -1.159 1 95.23 86 PHE B C 1
ATOM 1972 O O . PHE B 1 86 ? 2.37 8.227 -0.397 1 95.23 86 PHE B O 1
ATOM 1979 N N . GLN B 1 87 ? 3.077 6.19 -0.765 1 94.64 87 GLN B N 1
ATOM 1980 C CA . GLN B 1 87 ? 3.235 5.906 0.658 1 94.64 87 GLN B CA 1
ATOM 1981 C C . GLN B 1 87 ? 4.267 6.833 1.293 1 94.64 87 GLN B C 1
ATOM 1983 O O . GLN B 1 87 ? 4.04 7.373 2.377 1 94.64 87 GLN B O 1
ATOM 1988 N N . VAL B 1 88 ? 5.347 7.016 0.654 1 93.25 88 VAL B N 1
ATOM 1989 C CA . VAL B 1 88 ? 6.412 7.873 1.163 1 93.25 88 VAL B CA 1
ATOM 1990 C C . VAL B 1 88 ? 5.925 9.319 1.233 1 93.25 88 VAL B C 1
ATOM 1992 O O . VAL B 1 88 ? 6.132 10.002 2.238 1 93.25 88 VAL B O 1
ATOM 1995 N N . ASP B 1 89 ? 5.22 9.744 0.186 1 93.64 89 ASP B N 1
ATOM 1996 C CA . ASP B 1 89 ? 4.684 11.101 0.147 1 93.64 89 ASP B CA 1
ATOM 1997 C C . ASP B 1 89 ? 3.68 11.328 1.275 1 93.64 89 ASP B C 1
ATOM 1999 O O . ASP B 1 89 ? 3.664 12.394 1.894 1 93.64 89 ASP B O 1
ATOM 2003 N N . PHE B 1 90 ? 2.94 10.364 1.486 1 95.28 90 PHE B N 1
ATOM 2004 C CA . PHE B 1 90 ? 1.929 10.494 2.528 1 95.28 90 PHE B CA 1
ATOM 2005 C C . PHE B 1 90 ? 2.578 10.6 3.902 1 95.28 90 PHE B C 1
ATOM 2007 O O . PHE B 1 90 ? 2.189 11.441 4.715 1 95.28 90 PHE B O 1
ATOM 2014 N N . ARG B 1 91 ? 3.523 9.767 4.151 1 94.62 91 ARG B N 1
ATOM 2015 C CA . ARG B 1 91 ? 4.231 9.825 5.426 1 94.62 91 ARG B CA 1
ATOM 2016 C C . ARG B 1 91 ? 4.876 11.192 5.632 1 94.62 91 ARG B C 1
ATOM 2018 O O . ARG B 1 91 ? 4.815 11.754 6.727 1 94.62 91 ARG B O 1
ATOM 2025 N N . ARG B 1 92 ? 5.387 11.672 4.584 1 94.09 92 ARG B N 1
ATOM 2026 C CA . ARG B 1 92 ? 6.01 12.99 4.651 1 94.09 92 ARG B CA 1
ATOM 2027 C C . ARG B 1 92 ? 4.972 14.073 4.925 1 94.09 92 ARG B C 1
ATOM 2029 O O . ARG B 1 92 ? 5.203 14.971 5.736 1 94.09 92 ARG B O 1
ATOM 2036 N N . SER B 1 93 ? 3.903 13.959 4.212 1 93.6 93 SER B N 1
ATOM 2037 C CA . SER B 1 93 ? 2.827 14.922 4.421 1 93.6 93 SER B CA 1
ATOM 2038 C C . SER B 1 93 ? 2.339 14.902 5.865 1 93.6 93 SER B C 1
ATOM 2040 O O . SER B 1 93 ? 2.174 15.954 6.485 1 93.6 93 SER B O 1
ATOM 2042 N N . GLU B 1 94 ? 2.134 13.738 6.41 1 92.81 94 GLU B N 1
ATOM 2043 C CA . GLU B 1 94 ? 1.685 13.594 7.791 1 92.81 94 GLU B CA 1
ATOM 2044 C C . GLU B 1 94 ? 2.691 14.2 8.765 1 92.81 94 GLU B C 1
ATOM 2046 O O . GLU B 1 94 ? 2.308 14.89 9.712 1 92.81 94 GLU B O 1
ATOM 2051 N N . GLU B 1 95 ? 3.89 13.964 8.505 1 92.16 95 GLU B N 1
ATOM 2052 C CA . GLU B 1 95 ? 4.935 14.533 9.35 1 92.16 95 GLU B CA 1
ATOM 2053 C C . GLU B 1 95 ? 4.944 16.056 9.266 1 92.16 95 GLU B C 1
ATOM 2055 O O . GLU B 1 95 ? 5.057 16.739 10.287 1 92.16 95 GLU B O 1
ATOM 2060 N N . ASP B 1 96 ? 4.803 16.573 8.106 1 91.53 96 ASP B N 1
ATOM 2061 C CA . ASP B 1 96 ? 4.771 18.018 7.899 1 91.53 96 ASP B CA 1
ATOM 2062 C C . ASP B 1 96 ? 3.605 18.654 8.652 1 91.53 96 ASP B C 1
ATOM 2064 O O . ASP B 1 96 ? 3.762 19.705 9.277 1 91.53 96 ASP B O 1
ATOM 2068 N N . PHE B 1 97 ? 2.456 18.057 8.543 1 90.65 97 PHE B N 1
ATOM 2069 C CA . PHE B 1 97 ? 1.277 18.581 9.222 1 90.65 97 PHE B CA 1
ATOM 2070 C C . PHE B 1 97 ? 1.46 18.541 10.734 1 90.65 97 PHE B C 1
ATOM 2072 O O . PHE B 1 97 ? 1.101 19.49 11.434 1 90.65 97 PHE B O 1
ATOM 2079 N N . LYS B 1 98 ? 2.047 17.506 11.237 1 87.45 98 LYS B N 1
ATOM 2080 C CA . LYS B 1 98 ? 2.295 17.391 12.671 1 87.45 98 LYS B CA 1
ATOM 2081 C C . LYS B 1 98 ? 3.263 18.469 13.151 1 87.45 98 LYS B C 1
ATOM 2083 O O . LYS B 1 98 ? 3.041 19.092 14.191 1 87.45 98 LYS B O 1
ATOM 2088 N N . MET B 1 99 ? 4.211 18.673 12.383 1 88.67 99 MET B N 1
ATOM 2089 C CA . MET B 1 99 ? 5.194 19.698 12.725 1 88.67 99 MET B CA 1
ATOM 2090 C C . MET B 1 99 ? 4.56 21.085 12.714 1 88.67 99 MET B C 1
ATOM 2092 O O . MET B 1 99 ? 4.864 21.917 13.57 1 88.67 99 MET B O 1
ATOM 2096 N N . THR B 1 100 ? 3.729 21.309 11.774 1 85.48 100 THR B N 1
ATOM 2097 C CA . THR B 1 100 ? 3.042 22.591 11.659 1 85.48 100 THR B CA 1
ATOM 2098 C C . THR B 1 100 ? 2.154 22.839 12.875 1 85.48 100 THR B C 1
ATOM 2100 O O . THR B 1 100 ? 2.155 23.936 13.437 1 85.48 100 THR B O 1
ATOM 2103 N N . ILE B 1 101 ? 1.455 21.836 13.283 1 85.58 101 ILE B N 1
ATOM 2104 C CA . ILE B 1 101 ? 0.547 21.986 14.416 1 85.58 101 ILE B CA 1
ATOM 2105 C C . ILE B 1 101 ? 1.351 22.187 15.698 1 85.58 101 ILE B C 1
ATOM 2107 O O . ILE B 1 101 ? 0.973 22.987 16.557 1 85.58 101 ILE B O 1
ATOM 2111 N N . GLU B 1 102 ? 2.421 21.505 15.795 1 86.09 102 GLU B N 1
ATOM 2112 C CA . GLU B 1 102 ? 3.28 21.653 16.966 1 86.09 102 GLU B CA 1
ATOM 2113 C C . GLU B 1 102 ? 3.892 23.05 17.028 1 86.09 102 GLU B C 1
ATOM 2115 O O . GLU B 1 102 ? 3.971 23.652 18.101 1 86.09 102 GLU B O 1
ATOM 2120 N N . ALA B 1 103 ? 4.308 23.511 15.921 1 84.79 103 ALA B N 1
ATOM 2121 C CA . ALA B 1 103 ? 4.861 24.861 15.852 1 84.79 103 ALA B CA 1
ATOM 2122 C C . ALA B 1 103 ? 3.815 25.903 16.238 1 84.79 103 ALA B C 1
ATOM 2124 O O . ALA B 1 103 ? 4.123 26.874 16.933 1 84.79 103 ALA B O 1
ATOM 2125 N N . ARG B 1 104 ? 2.629 25.679 15.843 1 82.7 104 ARG B N 1
ATOM 2126 C CA . ARG B 1 104 ? 1.537 26.589 16.174 1 82.7 104 ARG B CA 1
ATOM 2127 C C . ARG B 1 104 ? 1.239 26.565 17.67 1 82.7 104 ARG B C 1
ATOM 2129 O O . ARG B 1 104 ? 1.005 27.611 18.278 1 82.7 104 ARG B O 1
ATOM 2136 N N . ARG B 1 105 ? 1.281 25.437 18.181 1 83.79 105 ARG B N 1
ATOM 2137 C CA . ARG B 1 105 ? 1.02 25.309 19.611 1 83.79 105 ARG B CA 1
ATOM 2138 C C . ARG B 1 105 ? 2.106 25.999 20.43 1 83.79 105 ARG B C 1
ATOM 2140 O O . ARG B 1 105 ? 1.81 26.69 21.407 1 83.79 105 ARG B O 1
ATOM 2147 N N . THR B 1 106 ? 3.28 25.839 19.986 1 85.87 106 THR B N 1
ATOM 2148 C CA . THR B 1 106 ? 4.404 26.446 20.69 1 85.87 106 THR B CA 1
ATOM 2149 C C . THR B 1 106 ? 4.37 27.965 20.555 1 85.87 106 THR B C 1
ATOM 2151 O O . THR B 1 106 ? 4.602 28.686 21.528 1 85.87 106 THR B O 1
ATOM 2154 N N . SER B 1 107 ? 4.021 28.373 19.389 1 83.59 107 SER B N 1
ATOM 2155 C CA . SER B 1 107 ? 3.943 29.813 19.17 1 83.59 107 SER B CA 1
ATOM 2156 C C . SER B 1 107 ? 2.843 30.443 20.017 1 83.59 107 SER B C 1
ATOM 2158 O O . SER B 1 107 ? 3.015 31.54 20.552 1 83.59 107 SER B O 1
ATOM 2160 N N . GLN B 1 108 ? 1.759 29.754 20.067 1 80.47 108 GLN B N 1
ATOM 2161 C CA . GLN B 1 108 ? 0.648 30.245 20.876 1 80.47 108 GLN B CA 1
ATOM 2162 C C . GLN B 1 108 ? 1.018 30.278 22.356 1 80.47 108 GLN B C 1
ATOM 2164 O O . GLN B 1 108 ? 0.713 31.247 23.055 1 80.47 108 GLN B O 1
ATOM 2169 N N . MET B 1 109 ? 1.707 29.281 22.777 1 85.54 109 MET B N 1
ATOM 2170 C CA . MET B 1 109 ? 2.147 29.24 24.169 1 85.54 109 MET B CA 1
ATOM 2171 C C . MET B 1 109 ? 3.147 30.354 24.457 1 85.54 109 MET B C 1
ATOM 2173 O O . MET B 1 109 ? 3.082 30.996 25.507 1 85.54 109 MET B O 1
ATOM 2177 N N . ASP B 1 110 ? 3.975 30.562 23.516 1 85.66 110 ASP B N 1
ATOM 2178 C CA . ASP B 1 110 ? 4.944 31.645 23.659 1 85.66 110 ASP B CA 1
ATOM 2179 C C . ASP B 1 110 ? 4.245 33 23.735 1 85.66 110 ASP B C 1
ATOM 2181 O O . ASP B 1 110 ? 4.611 33.849 24.552 1 85.66 110 ASP B O 1
ATOM 2185 N N . ALA B 1 111 ? 3.209 33.118 22.912 1 83.82 111 ALA B N 1
ATOM 2186 C CA . ALA B 1 111 ? 2.453 34.368 22.909 1 83.82 111 ALA B CA 1
ATOM 2187 C C . ALA B 1 111 ? 1.708 34.561 24.227 1 83.82 111 ALA B C 1
ATOM 2189 O O . ALA B 1 111 ? 1.65 35.672 24.758 1 83.82 111 ALA B O 1
ATOM 2190 N N . LEU B 1 112 ? 1.269 33.482 24.779 1 87.55 112 LEU B N 1
ATOM 2191 C CA . LEU B 1 112 ? 0.558 33.535 26.052 1 87.55 112 LEU B CA 1
ATOM 2192 C C . LEU B 1 112 ? 1.516 33.847 27.197 1 87.55 112 LEU B C 1
ATOM 2194 O O . LEU B 1 112 ? 1.179 34.612 28.103 1 87.55 112 LEU B O 1
ATOM 2198 N N . ILE B 1 113 ? 2.701 33.312 27.086 1 88.93 113 ILE B N 1
ATOM 2199 C CA . ILE B 1 113 ? 3.721 33.576 28.095 1 88.93 113 ILE B CA 1
ATOM 2200 C C . ILE B 1 113 ? 4.149 35.04 28.025 1 88.93 113 ILE B C 1
ATOM 2202 O O . ILE B 1 113 ? 4.285 35.703 29.056 1 88.93 113 ILE B O 1
ATOM 2206 N N . GLU B 1 114 ? 4.248 35.498 26.823 1 87.25 114 GLU B N 1
ATOM 2207 C CA . GLU B 1 114 ? 4.619 36.897 26.636 1 87.25 114 GLU B CA 1
ATOM 2208 C C . GLU B 1 114 ? 3.518 37.83 27.132 1 87.25 114 GLU B C 1
ATOM 2210 O O . GLU B 1 114 ? 3.799 38.845 27.773 1 87.25 114 GLU B O 1
ATOM 2215 N N . PHE B 1 115 ? 2.293 37.46 26.914 1 86.33 115 PHE B N 1
ATOM 2216 C CA . PHE B 1 115 ? 1.151 38.244 27.37 1 86.33 115 PHE B CA 1
ATOM 2217 C C . PHE B 1 115 ? 1.071 38.249 28.892 1 86.33 115 PHE B C 1
ATOM 2219 O O . PHE B 1 115 ? 0.879 39.301 29.505 1 86.33 115 PHE B O 1
ATOM 2226 N N . SER B 1 116 ? 1.247 37.097 29.464 1 89.3 116 SER B N 1
ATOM 2227 C CA . SER B 1 116 ? 1.206 36.968 30.917 1 89.3 116 SER B CA 1
ATOM 2228 C C . SER B 1 116 ? 2.328 37.764 31.575 1 89.3 116 SER B C 1
ATOM 2230 O O . SER B 1 116 ? 2.114 38.422 32.595 1 89.3 116 SER B O 1
ATOM 2232 N N . SER B 1 117 ? 3.475 37.737 30.978 1 88.94 117 SER B N 1
ATOM 2233 C CA . SER B 1 117 ? 4.612 38.486 31.502 1 88.94 117 SER B CA 1
ATOM 2234 C C . SER B 1 117 ? 4.377 39.989 31.405 1 88.94 117 SER B C 1
ATOM 2236 O O . SER B 1 117 ? 4.745 40.74 32.31 1 88.94 117 SER B O 1
ATOM 2238 N N . ALA B 1 118 ? 3.657 40.399 30.299 1 87.84 118 ALA B N 1
ATOM 2239 C CA . ALA B 1 118 ? 3.35 41.814 30.106 1 87.84 118 ALA B CA 1
ATOM 2240 C C . ALA B 1 118 ? 2.335 42.301 31.137 1 87.84 118 ALA B C 1
ATOM 2242 O O . ALA B 1 118 ? 2.464 43.406 31.67 1 87.84 118 ALA B O 1
ATOM 2243 N N . ILE B 1 119 ? 1.404 41.371 31.439 1 88.26 119 ILE B N 1
ATOM 2244 C CA . ILE B 1 119 ? 0.394 41.704 32.437 1 88.26 119 ILE B CA 1
ATOM 2245 C C . ILE B 1 119 ? 1.041 41.783 33.818 1 88.26 119 ILE B C 1
ATOM 2247 O O . ILE B 1 119 ? 0.761 42.704 34.589 1 88.26 119 ILE B O 1
ATOM 2251 N N . GLU B 1 120 ? 1.926 40.891 34.148 1 88.96 120 GLU B N 1
ATOM 2252 C CA . GLU B 1 120 ? 2.616 40.877 35.434 1 88.96 120 GLU B CA 1
ATOM 2253 C C . GLU B 1 120 ? 3.518 42.098 35.591 1 88.96 120 GLU B C 1
ATOM 2255 O O . GLU B 1 120 ? 3.583 42.694 36.668 1 88.96 120 GLU B O 1
ATOM 2260 N N . MET B 1 121 ? 4.123 42.544 34.591 1 88.53 121 MET B N 1
ATOM 2261 C CA . MET B 1 121 ? 4.992 43.717 34.621 1 88.53 121 MET B CA 1
ATOM 2262 C C . MET B 1 121 ? 4.179 44.992 34.819 1 88.53 121 MET B C 1
ATOM 2264 O O . MET B 1 121 ? 4.588 45.885 35.563 1 88.53 121 MET B O 1
ATOM 2268 N N . GLU B 1 122 ? 2.951 45.007 34.195 1 86.62 122 GLU B N 1
ATOM 2269 C CA . GLU B 1 122 ? 2.059 46.151 34.36 1 86.62 122 GLU B CA 1
ATOM 2270 C C . GLU B 1 122 ? 1.508 46.219 35.782 1 86.62 122 GLU B C 1
ATOM 2272 O O . GLU B 1 122 ? 1.413 47.301 36.365 1 86.62 122 GLU B O 1
ATOM 2277 N N . LYS B 1 123 ? 1.206 45.149 36.355 1 88.12 123 LYS B N 1
ATOM 2278 C CA . LYS B 1 123 ? 0.738 45.095 37.737 1 88.12 123 LYS B CA 1
ATOM 2279 C C . LYS B 1 123 ? 1.833 45.533 38.705 1 88.12 123 LYS B C 1
ATOM 2281 O O . LYS B 1 123 ? 1.564 46.255 39.669 1 88.12 123 LYS B O 1
ATOM 2286 N N . GLN B 1 124 ? 3.066 45.145 38.394 1 86.67 124 GLN B N 1
ATOM 2287 C CA . GLN B 1 124 ? 4.202 45.538 39.221 1 86.67 124 GLN B CA 1
ATOM 2288 C C . GLN B 1 124 ? 4.464 47.038 39.119 1 86.67 124 GLN B C 1
ATOM 2290 O O . GLN B 1 124 ? 4.758 47.691 40.122 1 86.67 124 GLN B O 1
ATOM 2295 N N . ARG B 1 125 ? 4.268 47.61 37.991 1 85.44 125 ARG B N 1
ATOM 2296 C CA . ARG B 1 125 ? 4.439 49.046 37.797 1 85.44 125 ARG B CA 1
ATOM 2297 C C . ARG B 1 125 ? 3.353 49.83 38.524 1 85.44 125 ARG B C 1
ATOM 2299 O O . ARG B 1 125 ? 3.631 50.86 39.143 1 85.44 125 ARG B O 1
ATOM 2306 N N . GLU B 1 126 ? 2.119 49.243 38.443 1 86.51 126 GLU B N 1
ATOM 2307 C CA . GLU B 1 126 ? 1.014 49.878 39.156 1 86.51 126 GLU B CA 1
ATOM 2308 C C . GLU B 1 126 ? 1.222 49.816 40.666 1 86.51 126 GLU B C 1
ATOM 2310 O O . GLU B 1 126 ? 0.966 50.791 41.374 1 86.51 126 GLU B O 1
ATOM 2315 N N . ASN B 1 127 ? 1.703 48.665 41.118 1 85.26 127 ASN B N 1
ATOM 2316 C CA . ASN B 1 127 ? 1.985 48.495 42.54 1 85.26 127 ASN B CA 1
ATOM 2317 C C . ASN B 1 127 ? 3.137 49.389 42.993 1 85.26 127 ASN B C 1
ATOM 2319 O O . ASN B 1 127 ? 3.083 49.976 44.074 1 85.26 127 ASN B O 1
ATOM 2323 N N . ASP B 1 128 ? 4.117 49.584 42.194 1 83.54 128 ASP B N 1
ATOM 2324 C CA . ASP B 1 128 ? 5.247 50.46 42.487 1 83.54 128 ASP B CA 1
ATOM 2325 C C . ASP B 1 128 ? 4.811 51.923 42.528 1 83.54 128 ASP B C 1
ATOM 2327 O O . ASP B 1 128 ? 5.265 52.688 43.382 1 83.54 128 ASP B O 1
ATOM 2331 N N . GLN B 1 129 ? 3.903 52.332 41.654 1 81.03 129 GLN B N 1
ATOM 2332 C CA . GLN B 1 129 ? 3.386 53.696 41.617 1 81.03 129 GLN B CA 1
ATOM 2333 C C . GLN B 1 129 ? 2.512 53.986 42.834 1 81.03 129 GLN B C 1
ATOM 2335 O O . GLN B 1 129 ? 2.609 55.059 43.433 1 81.03 129 GLN B O 1
ATOM 2340 N N . LYS B 1 130 ? 1.742 53.017 43.304 1 84.49 130 LYS B N 1
ATOM 2341 C CA . LYS B 1 130 ? 0.912 53.172 44.495 1 84.49 130 LYS B CA 1
ATOM 2342 C C . LYS B 1 130 ? 1.769 53.24 45.756 1 84.49 130 LYS B C 1
ATOM 2344 O O . LYS B 1 130 ? 1.508 54.05 46.648 1 84.49 130 LYS B O 1
ATOM 2349 N N . SER B 1 131 ? 2.767 52.448 45.791 1 84.01 131 SER B N 1
ATOM 2350 C CA . SER B 1 131 ? 3.681 52.467 46.928 1 84.01 131 SER B CA 1
ATOM 2351 C C . SER B 1 131 ? 4.474 53.769 46.979 1 84.01 131 SER B C 1
ATOM 2353 O O . SER B 1 131 ? 4.662 54.346 48.052 1 84.01 131 SER B O 1
ATOM 2355 N N . ALA B 1 132 ? 4.865 54.306 45.805 1 81.42 132 ALA B N 1
ATOM 2356 C CA . ALA B 1 132 ? 5.575 55.58 45.732 1 81.42 132 ALA B CA 1
ATOM 2357 C C . ALA B 1 132 ? 4.67 56.737 46.145 1 81.42 132 ALA B C 1
ATOM 2359 O O . ALA B 1 132 ? 5.101 57.647 46.858 1 81.42 132 ALA B O 1
ATOM 2360 N N . ALA B 1 133 ? 3.377 56.639 45.797 1 79.08 133 ALA B N 1
ATOM 2361 C CA . ALA B 1 133 ? 2.409 57.665 46.178 1 79.08 133 ALA B CA 1
ATOM 2362 C C . ALA B 1 133 ? 2.151 57.644 47.682 1 79.08 133 ALA B C 1
ATOM 2364 O O . ALA B 1 133 ? 2.043 58.697 48.315 1 79.08 133 ALA B O 1
ATOM 2365 N N . LEU B 1 134 ? 2.155 56.462 48.285 1 81.54 134 LEU B N 1
ATOM 2366 C CA . LEU B 1 134 ? 1.961 56.317 49.724 1 81.54 134 LEU B CA 1
ATOM 2367 C C . LEU B 1 134 ? 3.167 56.848 50.492 1 81.54 134 LEU B C 1
ATOM 2369 O O . LEU B 1 134 ? 3.01 57.508 51.522 1 81.54 134 LEU B O 1
ATOM 2373 N N . VAL B 1 135 ? 4.329 56.684 49.953 1 81.42 135 VAL B N 1
ATOM 2374 C CA . VAL B 1 135 ? 5.554 57.163 50.585 1 81.42 135 VAL B CA 1
ATOM 2375 C C . VAL B 1 135 ? 5.633 58.684 50.471 1 81.42 135 VAL B C 1
ATOM 2377 O O . VAL B 1 135 ? 5.978 59.367 51.438 1 81.42 135 VAL B O 1
ATOM 2380 N N . THR B 1 136 ? 5.191 59.34 49.392 1 80.5 136 THR B N 1
ATOM 2381 C CA . THR B 1 136 ? 5.219 60.786 49.194 1 80.5 136 THR B CA 1
ATOM 2382 C C . THR B 1 136 ? 4.184 61.472 50.081 1 80.5 136 THR B C 1
ATOM 2384 O O . THR B 1 136 ? 4.449 62.536 50.644 1 80.5 136 THR B O 1
ATOM 2387 N N . ASN B 1 137 ? 3.086 60.816 50.262 1 77.36 137 ASN B N 1
ATOM 2388 C CA . ASN B 1 137 ? 2.047 61.355 51.133 1 77.36 137 ASN B CA 1
ATOM 2389 C C . ASN B 1 137 ? 2.447 61.27 52.603 1 77.36 137 ASN B C 1
ATOM 2391 O O . ASN B 1 137 ? 2.166 62.183 53.381 1 77.36 137 ASN B O 1
ATOM 2395 N N . PHE B 1 138 ? 3.231 60.377 52.953 1 80.28 138 PHE B N 1
ATOM 2396 C CA . PHE B 1 138 ? 3.721 60.21 54.316 1 80.28 138 PHE B CA 1
ATOM 2397 C C . PHE B 1 138 ? 4.803 61.236 54.632 1 80.28 138 PHE B C 1
ATOM 2399 O O . PHE B 1 138 ? 4.842 61.785 55.735 1 80.28 138 PHE B O 1
ATOM 2406 N N . LEU B 1 139 ? 5.511 61.668 53.697 1 77.55 139 LEU B N 1
ATOM 2407 C CA . LEU B 1 139 ? 6.571 62.656 53.871 1 77.55 139 LEU B CA 1
ATOM 2408 C C . LEU B 1 139 ? 5.994 64.066 53.938 1 77.55 139 LEU B C 1
ATOM 2410 O O . LEU B 1 139 ? 6.467 64.898 54.715 1 77.55 139 LEU B O 1
ATOM 2414 N N . LYS B 1 140 ? 4.936 64.427 53.461 1 74.65 140 LYS B N 1
ATOM 2415 C CA . LYS B 1 140 ? 4.295 65.738 53.505 1 74.65 140 LYS B CA 1
ATOM 2416 C C . LYS B 1 140 ? 3.574 65.955 54.832 1 74.65 140 LYS B C 1
ATOM 2418 O O . LYS B 1 140 ? 3.588 67.059 55.379 1 74.65 140 LYS B O 1
ATOM 2423 N N . LYS B 1 141 ? 3.158 65.022 55.472 1 69.9 141 LYS B N 1
ATOM 2424 C CA . LYS B 1 141 ? 2.472 65.148 56.755 1 69.9 141 LYS B CA 1
ATOM 2425 C C . LYS B 1 141 ? 3.469 65.286 57.901 1 69.9 141 LYS B C 1
ATOM 2427 O O . LYS B 1 141 ? 3.212 66 58.872 1 69.9 141 LYS B O 1
ATOM 2432 N N . SER B 1 142 ? 4.594 64.924 57.782 1 70.3 142 SER B N 1
ATOM 2433 C CA . SER B 1 142 ? 5.588 65.019 58.846 1 70.3 142 SER B CA 1
ATOM 2434 C C . SER B 1 142 ? 6.238 66.398 58.874 1 70.3 142 SER B C 1
ATOM 2436 O O . SER B 1 142 ? 6.683 66.859 59.927 1 70.3 142 SER B O 1
ATOM 2438 N N . LYS B 1 143 ? 6.216 67.266 57.941 1 63.51 143 LYS B N 1
ATOM 2439 C CA . LYS B 1 143 ? 6.816 68.597 57.915 1 63.51 143 LYS B CA 1
ATOM 2440 C C . LYS B 1 143 ? 5.864 69.641 58.491 1 63.51 143 LYS B C 1
ATOM 2442 O O . LYS B 1 143 ? 6.298 70.704 58.938 1 63.51 143 LYS B O 1
ATOM 2447 N N . LYS B 1 144 ? 4.642 69.493 58.54 1 60.87 144 LYS B N 1
ATOM 2448 C CA . LYS B 1 144 ? 3.738 70.525 59.042 1 60.87 144 LYS B CA 1
ATOM 2449 C C . LYS B 1 144 ? 3.719 70.544 60.568 1 60.87 144 LYS B C 1
ATOM 2451 O O . LYS B 1 144 ? 3.298 71.53 61.176 1 60.87 144 LYS B O 1
ATOM 2456 N N . THR B 1 145 ? 4.174 69.571 61.231 1 58.05 145 THR B N 1
ATOM 2457 C CA . THR B 1 145 ? 4.029 69.655 62.68 1 58.05 145 THR B CA 1
ATOM 2458 C C . THR B 1 145 ? 5.197 70.418 63.297 1 58.05 145 THR B C 1
ATOM 2460 O O . THR B 1 145 ? 5.244 70.614 64.513 1 58.05 145 THR B O 1
ATOM 2463 N N . LYS B 1 146 ? 6.226 70.848 62.593 1 50.55 146 LYS B N 1
ATOM 2464 C CA . LYS B 1 146 ? 7.285 71.442 63.404 1 50.55 146 LYS B CA 1
ATOM 2465 C C . LYS B 1 146 ? 7.092 72.95 63.541 1 50.55 146 LYS B C 1
ATOM 2467 O O . LYS B 1 146 ? 7.958 73.646 64.075 1 50.55 146 LYS B O 1
ATOM 2472 N N . SER B 1 147 ? 6.087 73.504 62.964 1 48.48 147 SER B N 1
ATOM 2473 C CA . SER B 1 147 ? 6.357 74.938 62.969 1 48.48 147 SER B CA 1
ATOM 2474 C C . SER B 1 147 ? 6.248 75.516 64.376 1 48.48 147 SER B C 1
ATOM 2476 O O . SER B 1 147 ? 7.034 76.385 64.759 1 48.48 147 SER B O 1
ATOM 2478 N N . LYS B 1 148 ? 5.066 75.688 65.023 1 48.03 148 LYS B N 1
ATOM 2479 C CA . LYS B 1 148 ? 4.812 76.896 65.803 1 48.03 148 LYS B CA 1
ATOM 2480 C C . LYS B 1 148 ? 5.533 76.846 67.146 1 48.03 148 LYS B C 1
ATOM 2482 O O . LYS B 1 148 ? 5.241 75.988 67.982 1 48.03 148 LYS B O 1
ATOM 2487 N N . PRO B 1 149 ? 6.865 77.093 67.147 1 49.78 149 PRO B N 1
ATOM 2488 C CA . PRO B 1 149 ? 7.386 77.327 68.496 1 49.78 149 PRO B CA 1
ATOM 2489 C C . PRO B 1 149 ? 6.713 78.509 69.192 1 49.78 149 PRO B C 1
ATOM 2491 O O . PRO B 1 149 ? 6.473 79.543 68.564 1 49.78 149 PRO B O 1
ATOM 2494 N N . LYS B 1 150 ? 5.816 78.344 70.155 1 44.88 150 LYS B N 1
ATOM 2495 C CA . LYS B 1 150 ? 5.189 79.338 71.022 1 44.88 150 LYS B CA 1
ATOM 2496 C C . LYS B 1 150 ? 6.238 80.198 71.721 1 44.88 150 LYS B C 1
ATOM 2498 O O . LYS B 1 150 ? 7.118 79.677 72.409 1 44.88 150 LYS B O 1
ATOM 2503 N N . LEU B 1 151 ? 6.664 81.274 71.108 1 47.75 151 LEU B N 1
ATOM 2504 C CA . LEU B 1 151 ? 7.439 82.323 71.762 1 47.75 151 LEU B CA 1
ATOM 2505 C C . LEU B 1 151 ? 6.695 82.872 72.974 1 47.75 151 LEU B C 1
ATOM 2507 O O . LEU B 1 151 ? 5.555 83.326 72.855 1 47.75 151 LEU B O 1
ATOM 2511 N N . GLN B 1 152 ? 6.767 82.22 74.106 1 44.64 152 GLN B N 1
ATOM 2512 C CA . GLN B 1 152 ? 6.347 82.747 75.4 1 44.64 152 GLN B CA 1
ATOM 2513 C C . GLN B 1 152 ? 6.968 84.115 75.665 1 44.64 152 GLN B C 1
ATOM 2515 O O . GLN B 1 152 ? 8.193 84.258 75.664 1 44.64 152 GLN B O 1
ATOM 2520 N N . ASN B 1 153 ? 6.465 85.18 75.156 1 46.44 153 ASN B N 1
ATOM 2521 C CA . ASN B 1 153 ? 6.763 86.579 75.449 1 46.44 153 ASN B CA 1
ATOM 2522 C C . ASN B 1 153 ? 6.671 86.87 76.944 1 46.44 153 ASN B C 1
ATOM 2524 O O . ASN B 1 153 ? 5.617 86.683 77.554 1 46.44 153 ASN B O 1
ATOM 2528 N N . ARG B 1 154 ? 7.694 86.532 77.725 1 45.35 154 ARG B N 1
ATOM 2529 C CA . ARG B 1 154 ? 7.857 87.081 79.067 1 45.35 154 ARG B CA 1
ATOM 2530 C C . ARG B 1 154 ? 7.799 88.605 79.047 1 45.35 154 ARG B C 1
ATOM 2532 O O . ARG B 1 154 ? 8.641 89.255 78.422 1 45.35 154 ARG B O 1
ATOM 2539 N N . GLU B 1 155 ? 6.681 89.203 78.996 1 42.24 155 GLU B N 1
ATOM 2540 C CA . GLU B 1 155 ? 6.412 90.612 79.268 1 42.24 155 GLU B CA 1
ATOM 2541 C C . GLU B 1 155 ? 7.009 91.04 80.605 1 42.24 155 GLU B C 1
ATOM 2543 O O . GLU B 1 155 ? 6.71 90.447 81.643 1 42.24 155 GLU B O 1
ATOM 2548 N N . LEU B 1 156 ? 8.238 91.51 80.631 1 43.37 156 LEU B N 1
ATOM 2549 C CA . LEU B 1 156 ? 8.784 92.408 81.642 1 43.37 156 LEU B CA 1
ATOM 2550 C C . LEU B 1 156 ? 7.917 93.654 81.788 1 43.37 156 LEU B C 1
ATOM 2552 O O . LEU B 1 156 ? 7.795 94.444 80.848 1 43.37 156 LEU B O 1
ATOM 2556 N N . SER B 1 157 ? 6.801 93.646 82.231 1 36.95 157 SER B N 1
ATOM 2557 C CA . SER B 1 157 ? 6.096 94.849 82.662 1 36.95 157 SER B CA 1
ATOM 2558 C C . SER B 1 157 ? 6.931 95.654 83.652 1 36.95 157 SER B C 1
ATOM 2560 O O . SER B 1 157 ? 7.491 95.095 84.597 1 36.95 157 SER B O 1
ATOM 2562 N N . LYS B 1 158 ? 7.227 97.044 83.315 1 30.28 158 LYS B N 1
ATOM 2563 C CA . LYS B 1 158 ? 7.362 98.172 84.232 1 30.28 158 LYS B CA 1
ATOM 2564 C C . LYS B 1 158 ? 6.167 98.257 85.178 1 30.28 158 LYS B C 1
ATOM 2566 O O . LYS B 1 158 ? 5.031 97.996 84.776 1 30.28 158 LYS B O 1
#

Nearest PDB structures (foldseek):
  7pok-assembly1_D  TM=8.056E-01  e=8.927E-03  Drosophila melanogaster
  7po9-assembly1_B  TM=8.263E-01  e=3.319E-02  Drosophila melanogaster
  7ppp-assembly1_A  TM=8.306E-01  e=1.518E-01  Oryctolagus cuniculus
  2l1g-assembly1_A  TM=4.216E-01  e=1.959E+00  Homo sapiens
  7pok-assembly1_D  TM=8.071E-01  e=9.811E-03  Drosophila melanogaster

InterPro domains:
  IPR012934 Zinc finger, AD-type [PF07776] (25-98)
  IPR012934 Zinc finger, AD-type [PS51915] (24-100)

Secondary structure (DSSP, 8-state):
-------------B--TT-S-GGGBBTTT-BBP-TTT-PPEEES-SSSHHHHHHHHHH-------TTS--EEEHHHHHHHHHHHHHHHHHHHHHHHHHHHHHHHHHHHHHHHHHHHHHHHHHHHHHHHHHHHHHHHHHHHHHTGGG------------/-------------B--TT-S-GGGBBTTT-BBP-TTT-PPEEES-SSSHHHHHHHHHH-------TTS--EEEHHHHHHHHHHHHHHHHHHHHHHHHHHHHHHHHHHHHHHHHHHHHHHHHHHHHHHHHHHHHHHHHHHHHHHGGG------------

Solvent-accessible surface area (backbone atoms only — not comparable to full-atom values): 18489 Å² total; per-residue (Å²): 134,82,81,77,78,68,78,74,73,71,76,66,50,60,72,56,74,82,58,76,77,32,70,51,18,19,46,44,75,31,32,52,52,42,95,84,74,67,53,49,74,39,72,42,70,81,57,61,61,60,43,45,50,40,31,72,53,66,70,44,84,74,74,96,49,92,74,49,40,53,22,33,32,55,69,59,49,50,50,50,52,53,48,47,51,48,49,53,47,31,53,50,34,48,50,49,53,51,51,37,53,52,50,48,52,50,50,50,49,49,52,49,50,52,50,51,51,52,52,52,51,50,51,49,51,52,51,50,52,51,52,51,51,56,53,54,55,56,59,60,62,68,67,70,74,72,62,88,78,82,79,80,79,79,80,80,80,128,133,85,80,78,78,66,79,74,71,71,77,64,51,60,69,56,73,82,58,77,77,32,69,53,18,18,49,46,77,33,31,51,52,42,94,83,73,67,53,50,72,38,71,43,70,82,56,61,61,60,43,46,50,40,30,73,52,67,69,43,84,76,74,96,50,91,75,48,40,52,22,32,31,56,68,60,50,50,51,51,51,53,48,47,51,49,48,53,46,30,54,50,33,48,50,51,53,51,50,35,53,50,51,48,51,49,49,50,49,50,51,50,52,51,49,51,51,52,52,53,52,50,52,51,51,52,49,49,51,52,52,52,50,53,54,55,55,55,56,60,63,64,64,67,73,67,60,85,74,79,77,78,77,79,77,79,75,132

Organism: Drosophila navojoa (NCBI:txid7232)